Protein AF-A0A3B1JES5-F1 (afdb_monomer)

Secondary structure (DSSP, 8-state):
--HHHHHHHHHHHHHHHH-BSS--HHHHHHHHHHHHHHHHHHHHHHHTT--TT-HHHHHHHTT-----HHHHHHHHHHHHHHHHHTTHHHHTHHHHHHHH-TTTS-TTTS-HHHHHHHHHHHH-HHHHHHHHHS-HHHHHHTS-TTT-TGGGSHHHHHHH---B------HHHHHHHTS-----

Organism: Astyanax mexicanus (NCBI:txid7994)

Mean predicted aligned error: 9.03 Å

Solvent-accessible surface area (backbone atoms only — not comparable to full-atom values): 10733 Å² total; per-residue (Å²): 138,60,70,67,59,59,52,48,52,56,52,48,52,51,51,56,65,57,33,42,78,89,41,41,46,43,62,43,49,51,51,49,53,56,46,41,52,47,31,53,50,50,23,56,30,30,68,71,70,49,39,88,94,36,60,74,55,32,72,77,40,75,90,52,99,69,84,33,59,69,60,20,49,53,30,49,52,50,33,51,52,49,49,64,75,53,43,71,56,64,79,42,43,68,61,35,44,40,69,72,40,53,69,76,57,62,59,88,78,44,61,77,82,42,28,66,48,43,50,54,51,53,69,31,64,69,55,53,51,44,51,74,77,39,58,70,69,58,36,66,71,68,52,57,60,87,76,36,48,62,70,59,33,73,71,49,46,52,52,51,58,47,76,36,72,83,72,84,77,60,61,68,58,58,56,56,75,66,63,77,89,75,76,132

Foldseek 3Di:
DDVVVVVVVLVLVLVVQCADFQDFLLSNVVSLVVSLVVLLVVLVCLCVVHCVVPVVVCVVDVPPPDRCNVVSVVSVVVSVVSCVVCVVVVVVVLVSCCLLCLLPHDLVPDPPLCSVLSVVCNPDPPLVVLCVPDDSSVSLVPDDCVSRVVCVPPVNVVSSGDNDDPDDDPPVVVVVVPPDPPDD

pLDDT: mean 81.83, std 16.27, range [33.78, 97.19]

Radius of gyration: 21.48 Å; Cα contacts (8 Å, |Δi|>4): 135; chains: 1; bounding box: 51×27×67 Å

Sequence (184 aa):
MNLGIVILEYVRGINLKLQGKDRLICHLFEAVCAFEMKLNLFATQLKKGNLTHFPTCQEAFAHKNYNWSRHSCVLEDLKLAFSARFGQFRNEQATLQLLADPFSVDTETVPGELQLEIIELKCSTAMKTKHREMPLLEFYQSLDREQFPNLFANNLQAVLRLATTSLEPDINQLVSERRCNISH

Structure (mmCIF, N/CA/C/O backbone):
data_AF-A0A3B1JES5-F1
#
_entry.id   AF-A0A3B1JES5-F1
#
loop_
_atom_site.group_PDB
_atom_site.id
_atom_site.type_symbol
_atom_site.label_atom_id
_atom_site.label_alt_id
_atom_site.label_comp_id
_atom_site.label_asym_id
_atom_site.label_entity_id
_atom_site.label_seq_id
_atom_site.pdbx_PDB_ins_code
_atom_site.Cartn_x
_atom_site.Cartn_y
_atom_site.Cartn_z
_atom_site.occupancy
_atom_site.B_iso_or_equiv
_atom_site.auth_seq_id
_atom_site.auth_comp_id
_atom_site.auth_asym_id
_atom_site.auth_atom_id
_atom_site.pdbx_PDB_model_num
ATOM 1 N N . MET A 1 1 ? 16.698 -8.172 -26.727 1.00 52.16 1 MET A N 1
ATOM 2 C CA . MET A 1 1 ? 16.002 -8.330 -25.432 1.00 52.16 1 MET A CA 1
ATOM 3 C C . MET A 1 1 ? 15.593 -6.953 -24.946 1.00 52.16 1 MET A C 1
ATOM 5 O O . MET A 1 1 ? 16.437 -6.066 -24.951 1.00 52.16 1 MET A O 1
ATOM 9 N N . ASN A 1 2 ? 14.307 -6.734 -24.672 1.00 67.38 2 ASN A N 1
ATOM 10 C CA . ASN A 1 2 ? 13.741 -5.396 -24.498 1.00 67.38 2 ASN A CA 1
ATOM 11 C C . ASN A 1 2 ? 13.389 -5.182 -23.021 1.00 67.38 2 ASN A C 1
ATOM 13 O O . ASN A 1 2 ? 12.622 -5.970 -22.474 1.00 67.38 2 ASN A O 1
ATOM 17 N N . LEU A 1 3 ? 13.917 -4.125 -22.398 1.00 72.25 3 LEU A N 1
ATOM 18 C CA . LEU A 1 3 ? 13.577 -3.727 -21.026 1.00 72.25 3 LEU A CA 1
ATOM 19 C C . LEU A 1 3 ? 12.055 -3.618 -20.820 1.00 72.25 3 LEU A C 1
ATOM 21 O O . LEU A 1 3 ? 11.560 -3.887 -19.731 1.00 72.25 3 LEU A O 1
ATOM 25 N N . GLY A 1 4 ? 11.302 -3.308 -21.881 1.00 76.31 4 GLY A N 1
ATOM 26 C CA . GLY A 1 4 ? 9.841 -3.325 -21.861 1.00 76.31 4 GLY A CA 1
ATOM 27 C C . GLY A 1 4 ? 9.234 -4.654 -21.393 1.00 76.31 4 GLY A C 1
ATOM 28 O O . GLY A 1 4 ? 8.236 -4.626 -20.686 1.00 76.31 4 GLY A O 1
ATOM 29 N N . ILE A 1 5 ? 9.844 -5.805 -21.703 1.00 78.94 5 ILE A N 1
ATOM 30 C CA . ILE A 1 5 ? 9.361 -7.117 -21.230 1.00 78.94 5 ILE A CA 1
AT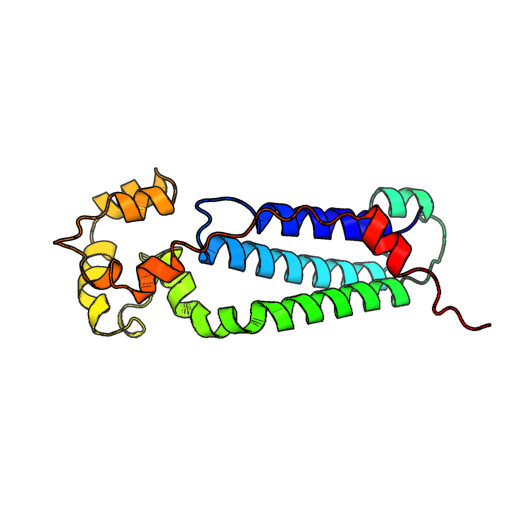OM 31 C C . ILE A 1 5 ? 9.521 -7.226 -19.711 1.00 78.94 5 ILE A C 1
ATOM 33 O O . ILE A 1 5 ? 8.578 -7.597 -19.021 1.00 78.94 5 ILE A O 1
ATOM 37 N N . VAL A 1 6 ? 10.677 -6.821 -19.179 1.00 80.31 6 VAL A N 1
ATOM 38 C CA . VAL A 1 6 ? 10.945 -6.880 -17.734 1.00 80.31 6 VAL A CA 1
ATOM 39 C C . VAL A 1 6 ? 10.022 -5.926 -16.967 1.00 80.31 6 VAL A C 1
ATOM 41 O O . VAL A 1 6 ? 9.474 -6.274 -15.925 1.00 80.31 6 VAL A O 1
ATOM 44 N N . ILE A 1 7 ? 9.771 -4.729 -17.507 1.00 80.81 7 ILE A N 1
ATOM 45 C CA . ILE A 1 7 ? 8.813 -3.779 -16.920 1.00 80.81 7 ILE A CA 1
ATOM 46 C C . ILE A 1 7 ? 7.395 -4.372 -16.896 1.00 80.81 7 ILE A C 1
ATOM 48 O O . ILE A 1 7 ? 6.687 -4.213 -15.902 1.00 80.81 7 ILE A O 1
ATOM 52 N N . LEU A 1 8 ? 6.983 -5.092 -17.945 1.00 84.81 8 LEU A N 1
ATOM 53 C CA . LEU A 1 8 ? 5.679 -5.763 -17.982 1.00 84.81 8 LEU A CA 1
ATOM 54 C C . LEU A 1 8 ? 5.547 -6.851 -16.911 1.00 84.81 8 LEU A C 1
ATOM 56 O O . LEU A 1 8 ? 4.466 -7.001 -16.347 1.00 84.81 8 LEU A O 1
ATOM 60 N N . GLU A 1 9 ? 6.618 -7.571 -16.578 1.00 87.19 9 GLU A N 1
ATOM 61 C CA . GLU A 1 9 ? 6.607 -8.549 -15.481 1.00 87.19 9 GLU A CA 1
ATOM 62 C C . GLU A 1 9 ? 6.372 -7.876 -14.126 1.00 87.19 9 GLU A C 1
ATOM 64 O O . GLU A 1 9 ? 5.542 -8.333 -13.336 1.00 87.19 9 GLU A O 1
ATOM 69 N N . TYR A 1 10 ? 7.024 -6.737 -13.881 1.00 88.25 10 TYR A N 1
ATOM 70 C CA . TYR A 1 10 ? 6.782 -5.921 -12.691 1.00 88.25 10 TYR A CA 1
ATOM 71 C C . TYR A 1 10 ? 5.333 -5.409 -12.627 1.00 88.25 10 TYR A C 1
ATOM 73 O O . TYR A 1 10 ? 4.702 -5.493 -11.570 1.00 88.25 10 TYR A O 1
ATOM 81 N N . VAL A 1 11 ? 4.785 -4.937 -13.754 1.00 87.94 11 VAL A N 1
ATOM 82 C CA . VAL A 1 11 ? 3.383 -4.492 -13.864 1.00 87.94 11 VAL A CA 1
ATOM 83 C C . VAL A 1 11 ? 2.406 -5.652 -13.635 1.00 87.94 11 VAL A C 1
ATOM 85 O O . VAL A 1 11 ? 1.429 -5.502 -12.901 1.00 87.94 11 VAL A O 1
ATOM 88 N N . ARG A 1 12 ? 2.678 -6.835 -14.194 1.00 88.25 12 ARG A N 1
ATOM 89 C CA . ARG A 1 12 ? 1.887 -8.047 -13.940 1.00 88.25 12 ARG A CA 1
ATOM 90 C C . ARG A 1 12 ? 1.914 -8.405 -12.455 1.00 88.25 12 ARG A C 1
ATOM 92 O O . ARG A 1 12 ? 0.869 -8.699 -11.884 1.00 88.25 12 ARG A O 1
ATOM 99 N N . GLY A 1 13 ? 3.084 -8.334 -11.823 1.00 89.44 13 GLY A N 1
ATOM 100 C CA . GLY A 1 13 ? 3.250 -8.625 -10.402 1.00 89.44 13 GLY A CA 1
ATOM 101 C C . GLY A 1 13 ? 2.395 -7.731 -9.502 1.00 89.44 13 GLY A C 1
ATOM 102 O O . GLY A 1 13 ? 1.731 -8.239 -8.599 1.00 89.44 13 GLY A O 1
ATOM 103 N N . ILE A 1 14 ? 2.363 -6.415 -9.749 1.00 89.88 14 ILE A N 1
ATOM 104 C CA . ILE A 1 14 ? 1.469 -5.526 -8.992 1.00 89.88 14 ILE A CA 1
ATOM 105 C C . ILE A 1 14 ? 0.002 -5.798 -9.328 1.00 89.88 14 ILE A C 1
ATOM 107 O O . ILE A 1 14 ? -0.806 -5.885 -8.414 1.00 89.88 14 ILE A O 1
ATOM 111 N N . ASN A 1 15 ? -0.350 -6.030 -10.593 1.00 87.38 15 ASN A N 1
ATOM 112 C CA . ASN A 1 15 ? -1.731 -6.314 -10.978 1.00 87.38 15 ASN A CA 1
ATOM 113 C C . ASN A 1 15 ? -2.285 -7.571 -10.283 1.00 87.38 15 ASN A C 1
ATOM 115 O O . ASN A 1 15 ? -3.387 -7.534 -9.748 1.00 87.38 15 ASN A O 1
ATOM 119 N N . LEU A 1 16 ? -1.492 -8.643 -10.193 1.00 86.88 16 LEU A N 1
ATOM 120 C CA . LEU A 1 16 ? -1.857 -9.854 -9.449 1.00 86.88 16 LEU A CA 1
ATOM 121 C C . LEU A 1 16 ? -2.011 -9.597 -7.944 1.00 86.88 16 LEU A C 1
ATOM 123 O O . LEU A 1 16 ? -2.912 -10.146 -7.315 1.00 86.88 16 LEU A O 1
ATOM 127 N N . LYS A 1 17 ? -1.159 -8.750 -7.349 1.00 86.44 17 LYS A N 1
ATOM 128 C CA . LYS A 1 17 ? -1.298 -8.351 -5.936 1.00 86.44 17 LYS A CA 1
ATOM 129 C C . LYS A 1 17 ? -2.552 -7.527 -5.685 1.00 86.44 17 LYS A C 1
ATOM 131 O O . LYS A 1 17 ? -3.162 -7.669 -4.630 1.00 86.44 17 LYS A O 1
ATOM 136 N N . LEU A 1 18 ? -2.910 -6.677 -6.645 1.00 85.25 18 LEU A N 1
ATOM 137 C CA . LEU A 1 18 ? -4.113 -5.862 -6.579 1.00 85.25 18 LEU A CA 1
ATOM 138 C C . LEU A 1 18 ? -5.385 -6.676 -6.800 1.00 85.25 18 LEU A C 1
ATOM 140 O O . LEU A 1 18 ? -6.466 -6.190 -6.499 1.00 85.25 18 LEU A O 1
ATOM 144 N N . GLN A 1 19 ? -5.268 -7.907 -7.287 1.00 79.62 19 GLN A N 1
ATOM 145 C CA . GLN A 1 19 ? -6.383 -8.806 -7.530 1.00 79.62 19 GLN A CA 1
ATOM 146 C C . GLN A 1 19 ? -6.564 -9.824 -6.405 1.00 79.62 19 GLN A C 1
ATOM 148 O O . GLN A 1 19 ? -5.636 -10.169 -5.660 1.00 79.62 19 GLN A O 1
ATOM 153 N N . GLY A 1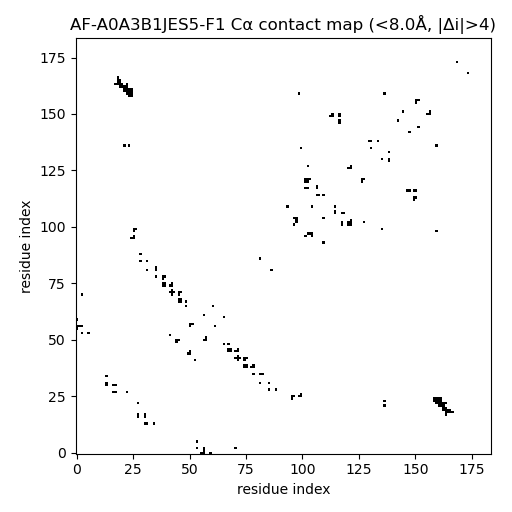 20 ? -7.792 -10.320 -6.302 1.00 69.50 20 GLY A N 1
ATOM 154 C CA . GLY A 1 20 ? -8.176 -11.367 -5.368 1.00 69.50 20 GLY A CA 1
ATOM 155 C C . GLY A 1 20 ? -9.374 -10.965 -4.521 1.00 69.50 20 GLY A C 1
ATOM 156 O O . GLY A 1 20 ? -9.699 -9.791 -4.368 1.00 69.50 20 GLY A O 1
ATOM 157 N N . LYS A 1 21 ? -10.040 -11.973 -3.965 1.00 66.94 21 LYS A N 1
ATOM 158 C CA . LYS A 1 21 ? -11.093 -11.763 -2.974 1.00 66.94 21 LYS A CA 1
ATOM 159 C C . LYS A 1 21 ? -10.458 -11.487 -1.612 1.00 66.94 21 LYS A C 1
ATOM 161 O O . LYS A 1 21 ? -9.315 -11.876 -1.377 1.00 66.94 21 LYS A O 1
ATOM 166 N N . ASP A 1 22 ? -11.200 -10.798 -0.750 1.00 69.81 22 ASP A N 1
ATOM 167 C CA . ASP A 1 22 ? -10.857 -10.634 0.668 1.00 69.81 22 ASP A CA 1
ATOM 168 C C . ASP A 1 22 ? -9.522 -9.898 0.925 1.00 69.81 22 ASP A C 1
ATOM 170 O O . ASP A 1 22 ? -8.857 -10.081 1.945 1.00 69.81 22 ASP A O 1
ATOM 174 N N . ARG A 1 23 ? -9.123 -9.025 -0.010 1.00 76.31 23 ARG A N 1
ATOM 175 C CA . ARG A 1 23 ? -7.962 -8.138 0.130 1.00 76.31 23 ARG A CA 1
ATOM 176 C C . ARG A 1 23 ? -8.366 -6.858 0.860 1.00 76.31 23 ARG A C 1
ATOM 178 O O . ARG A 1 23 ? -9.218 -6.113 0.385 1.00 76.31 23 ARG A O 1
ATOM 185 N N . LEU A 1 24 ? -7.688 -6.563 1.966 1.00 81.38 24 LEU A N 1
ATOM 186 C CA . LEU A 1 24 ? -7.852 -5.292 2.670 1.00 81.38 24 LEU A CA 1
ATOM 187 C C . LEU A 1 24 ? -7.217 -4.145 1.883 1.00 81.38 24 LEU A C 1
ATOM 189 O O . LEU A 1 24 ? -6.097 -4.266 1.381 1.00 81.38 24 LEU A O 1
ATOM 193 N N . ILE A 1 25 ? -7.910 -3.012 1.820 1.00 84.88 25 ILE A N 1
ATOM 194 C CA . ILE A 1 25 ? -7.467 -1.845 1.055 1.00 84.88 25 ILE A CA 1
ATOM 195 C C . ILE A 1 25 ? -6.138 -1.259 1.540 1.00 84.88 25 ILE A C 1
ATOM 197 O O . ILE A 1 25 ? -5.354 -0.799 0.714 1.00 84.88 25 ILE A O 1
ATOM 201 N N . CYS A 1 26 ? -5.839 -1.337 2.842 1.00 86.06 26 CYS A N 1
ATOM 202 C CA . CYS A 1 26 ? -4.546 -0.929 3.389 1.00 86.06 26 CYS A CA 1
AT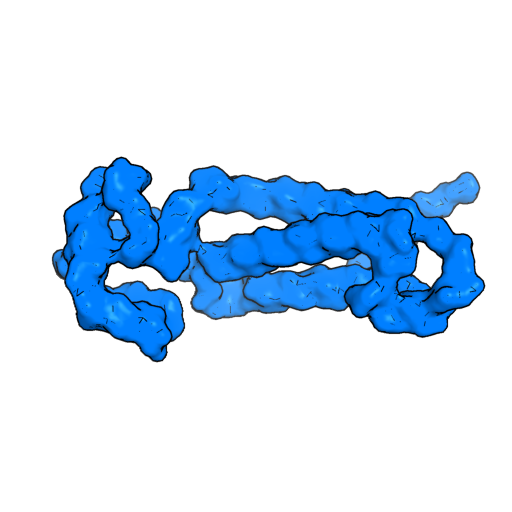OM 203 C C . CYS A 1 26 ? -3.407 -1.735 2.747 1.00 86.06 26 CYS A C 1
ATOM 205 O O . CYS A 1 26 ? -2.497 -1.143 2.173 1.00 86.06 26 CYS A O 1
ATOM 207 N N . HIS A 1 27 ? -3.523 -3.065 2.689 1.00 87.62 27 HIS A N 1
ATOM 208 C CA . HIS A 1 27 ? -2.542 -3.926 2.019 1.00 87.62 27 HIS A CA 1
ATOM 209 C C . HIS A 1 27 ? -2.447 -3.660 0.509 1.00 87.62 27 HIS A C 1
ATOM 211 O O . HIS A 1 27 ? -1.361 -3.718 -0.077 1.00 87.62 27 HIS A O 1
ATOM 217 N N . LEU A 1 28 ? -3.579 -3.384 -0.151 1.00 89.50 28 LEU A N 1
ATOM 218 C CA . LEU A 1 28 ? -3.591 -3.033 -1.574 1.00 89.50 28 LEU A CA 1
ATOM 219 C C . LEU A 1 28 ? -2.825 -1.731 -1.821 1.00 89.50 28 LEU A C 1
ATOM 221 O O . LEU A 1 28 ? -1.990 -1.662 -2.725 1.00 89.50 28 LEU A O 1
ATOM 225 N N . PHE A 1 29 ? -3.076 -0.716 -1.000 1.00 89.69 29 PHE A N 1
ATOM 226 C CA . PHE A 1 29 ? -2.425 0.577 -1.122 1.00 89.69 29 PHE A CA 1
ATOM 227 C C . PHE A 1 29 ? -0.937 0.521 -0.749 1.00 89.69 29 PHE A C 1
ATOM 229 O O . PHE A 1 29 ? -0.111 1.096 -1.455 1.00 89.69 29 PHE A O 1
ATOM 236 N N . GLU A 1 30 ? -0.554 -0.253 0.267 1.00 91.75 30 GLU A N 1
ATOM 237 C CA . GLU A 1 30 ? 0.850 -0.552 0.576 1.00 91.75 30 GLU A CA 1
ATOM 238 C C . GLU A 1 30 ? 1.574 -1.187 -0.618 1.00 91.75 30 GLU A C 1
ATOM 240 O O . GLU A 1 30 ? 2.704 -0.808 -0.944 1.00 91.75 30 GLU A O 1
ATOM 245 N N . ALA A 1 31 ? 0.922 -2.121 -1.322 1.00 92.81 31 ALA A N 1
ATOM 246 C CA . ALA A 1 31 ? 1.482 -2.725 -2.525 1.00 92.81 31 ALA A CA 1
ATOM 247 C C . ALA A 1 31 ? 1.696 -1.691 -3.645 1.00 92.81 31 ALA A C 1
ATOM 249 O O . ALA A 1 31 ? 2.726 -1.751 -4.325 1.00 92.81 31 ALA A O 1
ATOM 250 N N . VAL A 1 32 ? 0.771 -0.736 -3.812 1.00 92.81 32 VAL A N 1
ATOM 251 C CA . VAL A 1 32 ? 0.921 0.396 -4.744 1.00 92.81 32 VAL A CA 1
ATOM 252 C C . VAL A 1 32 ? 2.100 1.280 -4.343 1.00 92.81 32 VAL A C 1
ATOM 254 O O . VAL A 1 32 ? 2.985 1.506 -5.168 1.00 92.81 32 VAL A O 1
ATOM 257 N N . CYS A 1 33 ? 2.169 1.717 -3.084 1.00 94.12 33 CYS A N 1
ATOM 258 C CA . CYS A 1 33 ? 3.259 2.550 -2.572 1.00 94.12 33 CYS A CA 1
ATOM 259 C C . CYS A 1 33 ? 4.625 1.879 -2.782 1.00 94.12 33 CYS A C 1
ATOM 261 O O . CYS A 1 33 ? 5.557 2.484 -3.317 1.00 94.12 33 CYS A O 1
ATOM 263 N N . ALA A 1 34 ? 4.739 0.591 -2.447 1.00 95.88 34 ALA A N 1
ATOM 264 C CA . ALA A 1 34 ? 5.958 -0.179 -2.671 1.00 95.88 34 ALA A CA 1
ATOM 265 C C . ALA A 1 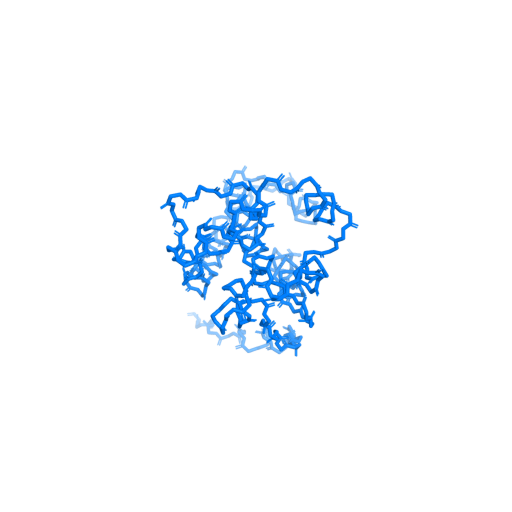34 ? 6.318 -0.284 -4.163 1.00 95.88 34 ALA A C 1
ATOM 267 O O . ALA A 1 34 ? 7.499 -0.297 -4.520 1.00 95.88 34 ALA A O 1
ATOM 268 N N . PHE A 1 35 ? 5.324 -0.377 -5.048 1.00 95.75 35 PHE A N 1
ATOM 269 C CA . PHE A 1 35 ? 5.544 -0.409 -6.491 1.00 95.75 35 PHE A CA 1
ATOM 270 C C . PHE A 1 35 ? 6.062 0.932 -7.023 1.00 95.75 35 PHE A C 1
ATOM 272 O O . PHE A 1 35 ? 7.060 0.956 -7.739 1.00 95.75 35 PHE A O 1
ATOM 279 N N . GLU A 1 36 ? 5.466 2.051 -6.618 1.00 96.31 36 GLU A N 1
ATOM 280 C CA . GLU A 1 36 ? 5.932 3.391 -6.992 1.00 96.31 36 GLU A CA 1
ATOM 281 C C . GLU A 1 36 ? 7.367 3.664 -6.519 1.00 96.31 36 GLU A C 1
ATOM 283 O O . GLU A 1 36 ? 8.172 4.222 -7.270 1.00 96.31 36 GLU A O 1
ATOM 288 N N . MET A 1 37 ? 7.718 3.228 -5.303 1.00 97.19 37 MET A N 1
ATOM 289 C CA . MET A 1 37 ? 9.089 3.321 -4.785 1.00 97.19 37 MET A CA 1
ATOM 290 C C . MET A 1 37 ? 10.074 2.519 -5.642 1.00 97.19 37 MET A C 1
ATOM 292 O O . MET A 1 37 ? 11.163 3.010 -5.947 1.00 97.19 37 MET A O 1
ATOM 296 N N . LYS A 1 38 ? 9.688 1.313 -6.081 1.00 96.12 38 LYS A N 1
ATOM 297 C CA . LYS A 1 38 ? 10.494 0.500 -7.004 1.00 96.12 38 LYS A CA 1
ATOM 298 C C . LYS A 1 38 ? 10.675 1.193 -8.350 1.00 96.12 38 LYS A C 1
ATOM 300 O O . LYS A 1 38 ? 11.807 1.293 -8.806 1.00 96.12 38 LYS A O 1
ATOM 305 N N . LEU A 1 39 ? 9.610 1.729 -8.952 1.00 96.25 39 LEU A N 1
ATOM 306 C CA . LEU A 1 39 ? 9.704 2.475 -10.216 1.00 96.25 39 LEU A CA 1
ATOM 307 C C . LEU A 1 39 ? 10.668 3.662 -10.102 1.00 96.25 39 LEU A C 1
ATOM 309 O O . LEU A 1 39 ? 11.510 3.863 -10.975 1.00 96.25 39 LEU A O 1
ATOM 313 N N . ASN A 1 40 ? 10.598 4.400 -8.992 1.00 97.00 40 ASN A N 1
ATOM 314 C CA . ASN A 1 40 ? 11.497 5.517 -8.713 1.00 97.00 40 ASN A CA 1
ATOM 315 C C . ASN A 1 40 ? 12.966 5.076 -8.578 1.00 97.00 40 ASN A C 1
ATOM 317 O O . ASN A 1 40 ? 13.871 5.707 -9.135 1.00 97.00 40 ASN A O 1
ATOM 321 N N . LEU A 1 41 ? 13.207 3.981 -7.849 1.00 96.94 41 LEU A N 1
ATOM 322 C CA . LEU A 1 41 ? 14.535 3.387 -7.704 1.00 96.94 41 LEU A CA 1
ATOM 323 C C . LEU A 1 41 ? 15.088 2.947 -9.064 1.00 96.94 41 LEU A C 1
ATOM 325 O O . LEU A 1 41 ? 16.209 3.311 -9.417 1.00 96.94 41 LEU A O 1
ATOM 329 N N . PHE A 1 42 ? 14.288 2.221 -9.843 1.00 95.25 42 PHE A N 1
ATOM 330 C CA . PHE A 1 42 ? 14.661 1.720 -11.160 1.00 95.25 42 PHE A CA 1
ATOM 331 C C . PHE A 1 42 ? 14.990 2.861 -12.125 1.00 95.25 42 PHE A C 1
ATOM 333 O O . PHE A 1 42 ? 16.043 2.835 -12.759 1.00 95.25 42 PHE A O 1
ATOM 340 N N . ALA A 1 43 ? 14.157 3.904 -12.186 1.00 94.25 43 ALA A N 1
ATOM 341 C CA . ALA A 1 43 ? 14.414 5.075 -13.021 1.00 94.25 43 ALA A CA 1
ATOM 342 C C . ALA A 1 43 ? 15.759 5.738 -12.677 1.00 94.25 43 ALA A C 1
ATOM 344 O O . ALA A 1 43 ? 16.547 6.060 -13.574 1.00 94.25 43 ALA A O 1
ATOM 345 N N . THR A 1 44 ? 16.051 5.881 -11.380 1.00 95.44 44 THR A N 1
ATOM 346 C CA . THR A 1 44 ? 17.302 6.466 -10.875 1.00 95.44 44 THR A CA 1
ATOM 347 C C . THR A 1 44 ? 18.516 5.589 -11.191 1.00 95.44 44 THR A C 1
ATOM 349 O O . THR A 1 44 ? 19.567 6.098 -11.578 1.00 95.44 44 THR A O 1
ATOM 352 N N . GLN A 1 45 ? 18.392 4.272 -11.030 1.00 93.81 45 GLN A N 1
ATOM 353 C CA . GLN A 1 45 ? 19.466 3.317 -11.305 1.00 93.81 45 GLN A CA 1
ATOM 354 C C . GLN A 1 45 ? 19.791 3.234 -12.797 1.00 93.81 45 GLN A C 1
ATOM 356 O O . GLN A 1 45 ? 20.967 3.277 -13.156 1.00 93.81 45 GLN A O 1
ATOM 361 N N . LEU A 1 46 ? 18.777 3.230 -13.666 1.00 91.56 46 LEU A N 1
ATOM 362 C CA . LEU A 1 46 ? 18.966 3.239 -15.117 1.00 91.56 46 LEU A CA 1
ATOM 363 C C . LEU A 1 46 ? 19.770 4.458 -15.586 1.00 91.56 46 LEU A C 1
ATOM 365 O O . LEU A 1 46 ? 20.706 4.304 -16.366 1.00 91.56 46 LEU A O 1
ATOM 369 N N . LYS A 1 47 ? 19.481 5.656 -15.057 1.00 90.56 47 LYS A N 1
ATOM 370 C CA . LYS A 1 47 ? 20.260 6.881 -15.344 1.00 90.56 47 LYS A CA 1
ATOM 371 C C . LYS A 1 47 ? 21.743 6.748 -14.977 1.00 90.56 47 LYS A C 1
ATOM 373 O O . LYS A 1 47 ? 22.584 7.386 -15.598 1.00 90.56 47 LYS A O 1
ATOM 378 N N . LYS A 1 48 ? 22.063 5.905 -13.992 1.00 90.75 48 LYS A N 1
ATOM 379 C CA . LYS A 1 48 ? 23.432 5.603 -13.543 1.00 90.75 48 LYS A CA 1
ATOM 380 C C . LYS A 1 48 ? 24.038 4.374 -14.235 1.00 90.75 48 LYS A C 1
ATOM 382 O O . LYS A 1 48 ? 25.120 3.948 -13.851 1.00 90.75 48 LYS A O 1
ATOM 387 N N . GLY A 1 49 ? 23.336 3.766 -15.197 1.00 88.69 49 GLY A N 1
ATOM 388 C CA . GLY A 1 49 ? 23.749 2.512 -15.833 1.00 88.69 49 GLY A CA 1
ATOM 389 C C . GLY A 1 49 ? 23.723 1.296 -14.897 1.00 88.69 49 GLY A C 1
ATOM 390 O O . GLY A 1 49 ? 24.302 0.265 -15.224 1.00 88.69 49 GLY A O 1
ATOM 391 N N . ASN A 1 50 ? 23.072 1.395 -13.735 1.00 90.94 50 ASN A N 1
ATOM 392 C CA . ASN A 1 50 ? 22.948 0.290 -12.793 1.00 90.94 50 ASN A CA 1
ATOM 393 C C . ASN A 1 50 ? 21.781 -0.621 -13.214 1.00 90.94 50 ASN A C 1
ATOM 395 O O . ASN A 1 50 ? 20.626 -0.198 -13.239 1.00 90.94 50 ASN A O 1
ATOM 399 N N . LEU A 1 51 ? 22.108 -1.880 -13.521 1.00 90.62 51 LEU A N 1
ATOM 400 C CA . LEU A 1 51 ? 21.175 -2.903 -14.000 1.00 90.62 51 LEU A CA 1
ATOM 401 C C . LEU A 1 51 ? 20.951 -4.046 -12.994 1.00 90.62 51 LEU A C 1
ATOM 403 O O . LEU A 1 51 ? 20.456 -5.096 -13.386 1.00 90.62 51 LEU A O 1
ATOM 407 N N . THR A 1 52 ? 21.261 -3.857 -11.704 1.00 91.69 52 THR A N 1
ATOM 408 C CA . THR A 1 52 ? 21.160 -4.902 -10.661 1.00 91.69 52 THR A CA 1
ATOM 409 C C . THR A 1 52 ? 19.783 -5.575 -10.590 1.00 91.69 52 THR A C 1
ATOM 411 O O . THR A 1 52 ? 19.695 -6.764 -10.302 1.00 91.69 52 THR A O 1
ATOM 414 N N . HIS A 1 53 ? 18.700 -4.842 -10.865 1.00 90.50 53 HIS A N 1
ATOM 415 C CA . HIS A 1 53 ? 17.332 -5.385 -10.870 1.00 90.50 53 HIS A CA 1
ATOM 416 C C . HIS A 1 53 ? 16.834 -5.788 -12.264 1.00 90.50 53 HIS A C 1
ATOM 418 O O . HIS A 1 53 ? 15.670 -6.135 -12.434 1.00 90.50 53 HIS A O 1
ATOM 424 N N . PHE A 1 54 ? 17.720 -5.781 -13.257 1.00 89.12 54 PHE A N 1
ATOM 425 C CA . PHE A 1 54 ? 17.441 -6.190 -14.627 1.00 89.12 54 PHE A CA 1
ATOM 426 C C . PHE A 1 54 ? 18.515 -7.183 -15.107 1.00 89.12 54 PHE A C 1
ATOM 428 O O . PHE A 1 54 ? 19.236 -6.855 -16.050 1.00 89.12 54 PHE A O 1
ATOM 435 N N . PRO A 1 55 ? 18.645 -8.389 -14.506 1.00 88.06 55 PRO A N 1
ATOM 436 C CA . PRO A 1 55 ? 19.753 -9.316 -14.787 1.00 88.06 55 PRO A CA 1
ATOM 437 C C . PRO A 1 55 ? 19.894 -9.641 -16.277 1.00 88.06 55 PRO A C 1
ATOM 439 O O . PRO A 1 55 ? 20.973 -9.563 -16.853 1.00 88.06 55 PRO A O 1
ATOM 442 N N . THR A 1 56 ? 18.766 -9.864 -16.944 1.00 85.62 56 THR A N 1
ATOM 443 C CA . THR A 1 56 ? 18.700 -10.113 -18.384 1.00 85.62 56 THR A CA 1
ATOM 444 C C . THR A 1 56 ? 19.201 -8.931 -19.228 1.00 85.62 56 THR A C 1
ATOM 446 O O . THR A 1 56 ? 19.814 -9.112 -20.280 1.00 85.62 56 THR A O 1
ATOM 449 N N . CYS A 1 57 ? 18.961 -7.691 -18.788 1.00 85.81 57 CYS A N 1
ATOM 450 C CA . CYS A 1 57 ? 19.537 -6.507 -19.429 1.00 85.81 57 CYS A CA 1
ATOM 451 C C . CYS A 1 57 ? 21.015 -6.348 -19.072 1.00 85.81 57 CYS A C 1
ATOM 453 O O . CYS A 1 57 ? 21.800 -5.947 -19.926 1.00 85.81 57 CYS A O 1
ATOM 455 N N . GLN A 1 58 ? 21.402 -6.672 -17.839 1.00 88.19 58 GLN A N 1
ATOM 456 C CA . GLN A 1 58 ? 22.790 -6.646 -17.404 1.00 88.19 58 GLN A CA 1
ATOM 457 C C . GLN A 1 58 ? 23.643 -7.564 -18.281 1.00 88.19 58 GLN A C 1
ATOM 459 O O . GLN A 1 58 ? 24.625 -7.099 -18.846 1.00 88.19 58 GLN A O 1
ATOM 464 N N . GLU A 1 59 ? 23.220 -8.807 -18.505 1.00 87.25 59 GLU A N 1
ATOM 465 C CA . GLU A 1 59 ? 23.894 -9.752 -19.405 1.00 87.25 59 GLU A CA 1
ATOM 466 C C . GLU A 1 59 ? 23.995 -9.223 -20.846 1.00 87.25 59 GLU A C 1
ATOM 468 O O . GLU A 1 59 ? 25.055 -9.278 -21.467 1.00 87.25 59 GLU A O 1
ATOM 473 N N . ALA A 1 60 ? 22.914 -8.645 -21.380 1.00 85.56 60 ALA A N 1
ATOM 474 C CA . ALA A 1 60 ? 22.871 -8.178 -22.767 1.00 85.56 60 ALA A CA 1
ATOM 475 C C . ALA A 1 60 ? 23.660 -6.875 -23.032 1.00 85.56 60 ALA A C 1
ATOM 477 O O . ALA A 1 60 ? 24.025 -6.595 -24.183 1.00 85.56 60 ALA A O 1
ATOM 478 N N . PHE A 1 61 ? 23.894 -6.059 -21.998 1.00 83.94 61 PHE A N 1
ATOM 479 C CA . PHE A 1 61 ? 24.457 -4.708 -22.122 1.00 83.94 61 PHE A CA 1
ATOM 480 C C . PHE A 1 61 ? 25.692 -4.444 -21.239 1.00 83.94 61 PHE A C 1
ATOM 482 O O . PHE A 1 61 ? 26.195 -3.324 -21.274 1.00 83.94 61 PHE A O 1
ATOM 489 N N . ALA A 1 62 ? 26.235 -5.440 -20.523 1.00 75.00 62 ALA A N 1
ATOM 490 C CA . ALA A 1 62 ? 27.358 -5.301 -19.574 1.00 75.00 62 ALA A CA 1
ATOM 491 C C . ALA A 1 62 ? 28.589 -4.537 -20.103 1.00 75.00 62 ALA A C 1
ATOM 493 O O . ALA A 1 62 ? 29.305 -3.910 -19.328 1.00 75.00 62 ALA A O 1
ATOM 494 N N . HIS A 1 63 ? 28.833 -4.570 -21.416 1.00 70.81 63 HIS A N 1
ATOM 495 C CA . HIS A 1 63 ? 29.993 -3.939 -22.061 1.00 70.81 63 HIS A CA 1
ATOM 496 C C . HIS A 1 63 ? 29.615 -2.833 -23.056 1.00 70.81 63 HIS A C 1
ATOM 498 O O . HIS A 1 63 ? 30.428 -2.438 -23.890 1.00 70.81 63 HIS A O 1
ATOM 504 N N . LYS A 1 64 ? 28.370 -2.345 -23.015 1.00 75.38 64 LYS A N 1
ATOM 505 C CA . LYS A 1 64 ? 27.867 -1.324 -23.939 1.00 75.38 64 LYS A CA 1
ATOM 506 C C . LYS A 1 64 ? 27.551 -0.046 -23.181 1.00 75.38 64 LYS A C 1
ATOM 508 O O . LYS A 1 64 ? 26.793 -0.066 -22.215 1.00 75.38 64 LYS A O 1
ATOM 513 N N . ASN A 1 65 ? 28.055 1.082 -23.678 1.00 78.56 65 ASN A N 1
ATOM 514 C CA . ASN A 1 65 ? 27.627 2.395 -23.206 1.00 78.56 65 ASN A CA 1
ATOM 515 C C . ASN A 1 65 ? 26.245 2.721 -23.798 1.00 78.56 65 ASN A C 1
ATOM 517 O O . ASN A 1 65 ? 26.123 3.401 -24.817 1.00 78.56 65 ASN A O 1
ATOM 521 N N . TYR A 1 66 ? 25.206 2.118 -23.222 1.00 85.25 66 TYR A N 1
ATOM 522 C CA . TYR A 1 66 ? 23.829 2.291 -23.662 1.00 85.25 66 TYR A CA 1
ATOM 523 C C . TYR A 1 66 ? 23.167 3.457 -22.925 1.00 85.25 66 TYR A C 1
ATOM 525 O O . TYR A 1 66 ? 23.219 3.547 -21.700 1.00 85.25 66 TYR A O 1
ATOM 533 N N . ASN A 1 67 ? 22.494 4.337 -23.667 1.00 87.94 67 ASN A N 1
ATOM 534 C CA . ASN A 1 67 ? 21.753 5.446 -23.079 1.00 87.94 67 ASN A CA 1
ATOM 535 C C . ASN A 1 67 ? 20.375 4.981 -22.580 1.00 87.94 67 ASN A C 1
ATOM 537 O O . ASN A 1 67 ? 19.441 4.777 -23.359 1.00 87.94 67 ASN A O 1
ATOM 541 N N . TRP A 1 68 ? 20.227 4.870 -21.261 1.00 89.56 68 TRP A N 1
ATOM 542 C CA . TRP A 1 68 ? 18.984 4.443 -20.616 1.00 89.56 68 TRP A CA 1
ATOM 543 C C . TRP A 1 68 ? 17.971 5.571 -20.358 1.00 89.56 68 TRP A C 1
ATOM 545 O O . TRP A 1 68 ? 16.911 5.308 -19.792 1.00 89.56 68 TRP A O 1
ATOM 555 N N . SER A 1 69 ? 18.236 6.810 -20.789 1.00 88.94 69 SER A N 1
ATOM 556 C CA . SER A 1 69 ? 17.393 7.977 -20.466 1.00 88.94 69 SER A CA 1
ATOM 557 C C . SER A 1 69 ? 15.929 7.788 -20.865 1.00 88.94 69 SER A C 1
ATOM 559 O O . SER A 1 69 ? 15.040 8.000 -20.047 1.00 88.94 69 SER A O 1
ATOM 561 N N . ARG A 1 70 ? 15.663 7.285 -22.080 1.00 88.06 70 ARG A N 1
ATOM 562 C CA . ARG A 1 70 ? 14.287 7.036 -22.550 1.00 88.06 70 ARG A CA 1
ATOM 563 C C . ARG A 1 70 ? 13.545 6.019 -21.678 1.00 88.06 70 ARG A C 1
ATOM 565 O O . ARG A 1 70 ? 12.360 6.176 -21.419 1.00 88.06 70 ARG A O 1
ATOM 572 N N . HIS A 1 71 ? 14.241 4.981 -21.225 1.00 88.81 71 HIS A N 1
ATOM 573 C CA . HIS A 1 71 ? 13.663 3.948 -20.371 1.00 88.81 71 HIS A CA 1
ATOM 574 C C . HIS A 1 71 ? 13.380 4.465 -18.961 1.00 88.81 71 HIS A C 1
ATOM 576 O O . HIS A 1 71 ? 12.352 4.135 -18.379 1.00 88.81 71 HIS A O 1
ATOM 582 N N . SER A 1 72 ? 14.277 5.303 -18.439 1.00 91.44 72 SER A N 1
ATOM 583 C CA . SER A 1 72 ? 14.072 6.004 -17.176 1.00 91.44 72 SER A CA 1
ATOM 584 C C . SER A 1 72 ? 12.825 6.895 -17.233 1.00 91.44 72 SER A C 1
ATOM 586 O O . SER A 1 72 ? 11.980 6.780 -16.350 1.00 91.44 72 SER A O 1
ATOM 588 N N . CYS A 1 73 ? 12.632 7.666 -18.313 1.00 90.81 73 CYS A N 1
ATOM 589 C CA . CYS A 1 73 ? 11.415 8.467 -18.507 1.00 90.81 73 CYS A CA 1
ATOM 590 C C . CYS A 1 73 ? 10.141 7.610 -18.512 1.00 90.81 73 CYS A C 1
ATOM 592 O O . CYS A 1 73 ? 9.185 7.946 -17.829 1.00 90.81 73 CYS A O 1
ATOM 594 N N . VAL A 1 74 ? 10.137 6.456 -19.192 1.00 90.94 74 VAL A N 1
ATOM 595 C CA . VAL A 1 74 ? 8.969 5.551 -19.193 1.00 90.94 74 VAL A CA 1
ATOM 596 C C . VAL A 1 74 ? 8.612 5.064 -17.782 1.00 90.94 74 VAL A C 1
ATOM 598 O O . VAL A 1 74 ? 7.434 4.932 -17.455 1.00 90.94 74 VAL A O 1
ATOM 601 N N . LEU A 1 75 ? 9.606 4.790 -16.933 1.00 93.12 75 LEU A N 1
ATOM 602 C CA . LEU A 1 75 ? 9.368 4.395 -15.540 1.00 93.12 75 LEU A CA 1
ATOM 603 C C . LEU A 1 75 ? 8.835 5.555 -14.691 1.00 93.12 75 LEU A C 1
ATOM 605 O O . LEU A 1 75 ? 7.991 5.335 -13.821 1.00 93.12 75 LEU A O 1
ATOM 609 N N . GLU A 1 76 ? 9.309 6.774 -14.946 1.00 94.38 76 GLU A N 1
ATOM 610 C CA . GLU A 1 76 ? 8.810 7.995 -14.306 1.00 94.38 76 GLU A CA 1
ATOM 611 C C . GLU A 1 76 ? 7.352 8.267 -14.702 1.00 94.38 76 GLU A C 1
ATOM 613 O O . GLU A 1 76 ? 6.513 8.465 -13.823 1.00 94.38 76 GLU A O 1
ATOM 618 N N . ASP A 1 77 ? 7.021 8.154 -15.989 1.00 92.94 77 ASP A N 1
ATOM 619 C CA . ASP A 1 77 ? 5.652 8.285 -16.498 1.00 92.94 77 ASP A CA 1
ATOM 620 C C . ASP A 1 77 ? 4.727 7.212 -15.910 1.00 92.94 77 ASP A C 1
ATOM 622 O O . ASP A 1 77 ? 3.604 7.500 -15.491 1.00 92.94 77 ASP A O 1
ATOM 626 N N . LEU A 1 78 ? 5.204 5.965 -15.817 1.00 93.50 78 LEU A N 1
ATOM 627 C CA . LEU A 1 78 ? 4.445 4.874 -15.208 1.00 93.50 78 LEU A CA 1
ATOM 628 C C . LEU A 1 78 ? 4.180 5.136 -13.721 1.00 93.50 78 LEU A C 1
ATOM 630 O O . LEU A 1 78 ? 3.066 4.911 -13.247 1.00 93.50 78 LEU A O 1
ATOM 634 N N . LYS A 1 79 ? 5.176 5.644 -12.986 1.00 95.62 79 LYS A N 1
ATOM 635 C CA . LYS A 1 79 ? 5.007 6.047 -11.586 1.00 95.62 79 LYS A CA 1
ATOM 636 C C . LYS A 1 79 ? 3.945 7.139 -11.473 1.00 95.62 79 LYS A C 1
ATOM 638 O O . LYS A 1 79 ? 3.047 7.002 -10.650 1.00 95.62 79 LYS A O 1
ATOM 643 N N . LEU A 1 80 ? 4.010 8.178 -12.308 1.00 93.88 80 LEU A N 1
ATOM 644 C CA . LEU A 1 80 ? 3.022 9.261 -12.314 1.00 93.88 80 LEU A CA 1
ATOM 645 C C . LEU A 1 80 ? 1.609 8.743 -12.605 1.00 93.88 80 LEU A C 1
ATOM 647 O O . LEU A 1 80 ? 0.665 9.147 -11.929 1.00 93.88 80 LEU A O 1
ATOM 651 N N . ALA A 1 81 ? 1.461 7.805 -13.542 1.00 93.44 81 ALA A N 1
ATOM 652 C CA . ALA A 1 81 ? 0.175 7.182 -13.840 1.00 93.44 81 ALA A CA 1
ATOM 653 C C . ALA A 1 81 ? -0.398 6.414 -12.634 1.00 93.44 81 ALA A C 1
ATOM 655 O O . ALA A 1 81 ? -1.592 6.522 -12.350 1.00 93.44 81 ALA A O 1
ATOM 656 N N . PHE A 1 82 ? 0.436 5.676 -11.892 1.00 92.44 82 PHE A N 1
ATOM 657 C CA . PHE A 1 82 ? 0.017 5.022 -10.646 1.00 92.44 82 PHE A CA 1
ATOM 658 C C . PHE A 1 82 ? -0.331 6.048 -9.562 1.00 92.44 82 PHE A C 1
ATOM 660 O O . PHE A 1 82 ? -1.398 5.949 -8.956 1.00 92.44 82 PHE A O 1
ATOM 667 N N . SER A 1 83 ? 0.496 7.076 -9.377 1.00 92.75 83 SER A N 1
ATOM 668 C CA . SER A 1 83 ? 0.249 8.124 -8.384 1.00 92.75 83 SER A CA 1
ATOM 669 C C . SER A 1 83 ? -1.042 8.888 -8.651 1.00 92.75 83 SER A C 1
ATOM 671 O O . SER A 1 83 ? -1.771 9.179 -7.708 1.00 92.75 83 SER A O 1
ATOM 673 N N . ALA A 1 84 ? -1.361 9.166 -9.916 1.00 92.62 84 ALA A N 1
ATOM 674 C CA . ALA A 1 84 ? -2.628 9.777 -10.298 1.00 92.62 84 ALA A CA 1
ATOM 675 C C . ALA A 1 84 ? -3.809 8.826 -10.048 1.00 92.62 84 ALA A C 1
ATOM 677 O O . ALA A 1 84 ? -4.804 9.221 -9.446 1.00 92.62 84 ALA A O 1
ATOM 678 N N . ARG A 1 85 ? -3.690 7.554 -10.455 1.00 89.81 85 ARG A N 1
ATOM 679 C CA . ARG A 1 85 ? -4.763 6.555 -10.318 1.00 89.81 85 ARG A CA 1
ATOM 680 C C . ARG A 1 85 ? -5.112 6.233 -8.864 1.00 89.81 85 ARG A C 1
ATOM 682 O O . ARG A 1 85 ? -6.278 6.007 -8.561 1.00 89.81 85 ARG A O 1
ATOM 689 N N . PHE A 1 86 ? -4.115 6.179 -7.985 1.00 88.56 86 PHE A N 1
ATOM 690 C CA . PHE A 1 86 ? -4.277 5.800 -6.577 1.00 88.56 86 PHE A CA 1
ATOM 691 C C . PHE A 1 86 ? -4.139 6.992 -5.620 1.00 88.56 86 PHE A C 1
ATOM 693 O O . PHE A 1 86 ? -4.079 6.805 -4.407 1.00 88.56 86 PHE A O 1
ATOM 700 N N . GLY A 1 87 ? -4.102 8.221 -6.144 1.00 87.44 87 GLY A N 1
ATOM 701 C CA . GLY A 1 87 ? -3.835 9.428 -5.362 1.00 87.44 87 GLY A CA 1
ATOM 702 C C . GLY A 1 87 ? -4.847 9.676 -4.245 1.00 87.44 87 GLY A C 1
ATOM 703 O O . GLY A 1 87 ? -4.454 10.113 -3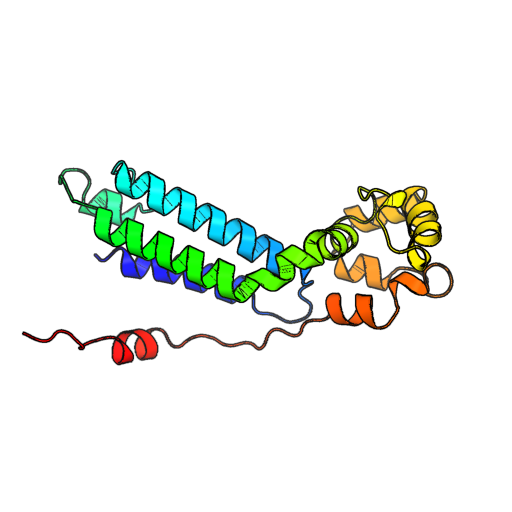.169 1.00 87.44 87 GLY A O 1
ATOM 704 N N . GLN A 1 88 ? -6.120 9.321 -4.453 1.00 84.75 88 GLN A N 1
ATOM 705 C CA . GLN A 1 88 ? -7.178 9.497 -3.449 1.00 84.75 88 GLN A CA 1
ATOM 706 C C . GLN A 1 88 ? -6.876 8.781 -2.123 1.00 84.75 88 GLN A C 1
ATOM 708 O O . GLN A 1 88 ? -7.147 9.324 -1.059 1.00 84.75 88 GLN A O 1
ATOM 713 N N . PHE A 1 89 ? -6.224 7.615 -2.169 1.00 85.62 89 PHE A N 1
ATOM 714 C CA . PHE A 1 89 ? -5.902 6.824 -0.978 1.00 85.62 89 PHE A CA 1
ATOM 715 C C . PHE A 1 89 ? -4.835 7.483 -0.099 1.00 85.62 89 PHE A C 1
ATOM 717 O O . PHE A 1 89 ? -4.725 7.168 1.082 1.00 85.62 89 PHE A O 1
ATOM 724 N N . ARG A 1 90 ? -4.079 8.450 -0.638 1.00 87.56 90 ARG A N 1
ATOM 725 C CA . ARG A 1 90 ? -3.178 9.285 0.170 1.00 87.56 90 ARG A CA 1
ATOM 726 C C . ARG A 1 90 ? -3.951 10.212 1.102 1.00 87.56 90 ARG A C 1
ATOM 728 O O . ARG A 1 90 ? -3.479 10.479 2.199 1.00 87.56 90 ARG A O 1
ATOM 735 N N . ASN A 1 91 ? -5.140 10.660 0.699 1.00 85.12 91 ASN A N 1
ATOM 736 C CA . ASN A 1 91 ? -6.000 11.481 1.555 1.00 85.12 91 ASN A CA 1
ATOM 737 C C . ASN A 1 91 ? -6.619 10.653 2.691 1.00 85.12 91 ASN A C 1
ATOM 739 O O . ASN A 1 91 ? -6.955 11.194 3.737 1.00 85.12 91 ASN A O 1
ATOM 743 N N . GLU A 1 92 ? -6.723 9.337 2.504 1.00 83.94 92 GLU A N 1
ATOM 744 C CA . GLU A 1 92 ? -7.258 8.384 3.483 1.00 83.94 92 GLU A CA 1
ATOM 745 C C . GLU A 1 92 ? -6.157 7.722 4.327 1.00 83.94 92 GLU A C 1
ATOM 747 O O . GLU A 1 92 ? -6.418 6.758 5.045 1.00 83.94 92 GLU A O 1
ATOM 752 N N . GLN A 1 93 ? -4.915 8.217 4.271 1.00 84.00 93 GLN A N 1
ATOM 753 C CA . GLN A 1 93 ? -3.765 7.553 4.890 1.00 84.00 93 GLN A CA 1
ATOM 754 C C . GLN A 1 93 ? -3.953 7.295 6.393 1.00 84.00 93 GLN A C 1
ATOM 756 O O . GLN A 1 93 ? -3.562 6.234 6.872 1.00 84.00 93 GLN A O 1
ATOM 761 N N . ALA A 1 94 ? -4.593 8.211 7.126 1.00 84.50 94 ALA A N 1
ATOM 762 C CA . ALA A 1 94 ? -4.902 8.018 8.544 1.00 84.50 94 ALA A CA 1
ATOM 763 C C . ALA A 1 94 ? -5.852 6.828 8.775 1.00 84.50 94 ALA A C 1
ATOM 765 O O . ALA A 1 94 ? -5.603 5.989 9.638 1.00 84.50 94 ALA A O 1
ATOM 766 N N . THR A 1 95 ? -6.902 6.703 7.959 1.00 84.31 95 THR A N 1
ATOM 767 C CA . THR A 1 95 ? -7.847 5.578 8.010 1.00 84.31 95 THR A CA 1
ATOM 768 C C . THR A 1 95 ? -7.176 4.265 7.613 1.00 84.31 95 THR A C 1
ATOM 770 O O . THR A 1 95 ? -7.385 3.242 8.259 1.00 84.31 95 THR A O 1
ATOM 773 N N . LEU A 1 96 ? -6.329 4.279 6.581 1.00 86.12 96 LEU A N 1
ATOM 774 C CA . LEU A 1 96 ? -5.579 3.094 6.159 1.00 86.12 96 LEU A CA 1
ATOM 775 C C . LEU A 1 96 ? -4.587 2.632 7.234 1.00 86.12 96 LEU A C 1
ATOM 777 O O . LEU A 1 96 ? -4.452 1.429 7.451 1.00 86.12 96 LEU A O 1
ATOM 781 N N . GLN A 1 97 ? -3.943 3.572 7.931 1.00 88.31 97 GLN A N 1
ATOM 782 C CA . GLN A 1 97 ? -3.041 3.282 9.044 1.00 88.31 97 GLN A CA 1
ATOM 783 C C . GLN A 1 97 ? -3.797 2.701 10.242 1.00 88.31 97 GLN A C 1
ATOM 785 O O . GLN A 1 97 ? -3.355 1.706 10.810 1.00 88.31 97 GLN A O 1
ATOM 790 N N . LEU A 1 98 ? -4.957 3.276 10.580 1.00 88.50 98 LEU A N 1
ATOM 791 C CA . LEU A 1 98 ? -5.856 2.741 11.603 1.00 88.50 98 LEU A CA 1
ATOM 792 C C . LEU A 1 98 ? -6.247 1.295 11.306 1.00 88.50 98 LEU A C 1
ATOM 794 O O . LEU A 1 98 ? -6.257 0.463 12.205 1.00 88.50 98 LEU A O 1
ATOM 798 N N . LEU A 1 99 ? -6.530 0.988 10.040 1.00 86.75 99 LEU A N 1
ATOM 799 C CA . LEU A 1 99 ? -6.873 -0.363 9.626 1.00 86.75 99 LEU A CA 1
ATOM 800 C C . LEU A 1 99 ? -5.696 -1.331 9.718 1.00 86.75 99 LEU A C 1
ATOM 802 O O . LEU A 1 99 ? -5.877 -2.448 10.198 1.00 86.75 99 LEU A O 1
ATOM 806 N N . ALA A 1 100 ? -4.518 -0.926 9.246 1.00 89.75 100 ALA A N 1
ATOM 807 C CA . ALA A 1 100 ? -3.327 -1.771 9.243 1.00 89.75 100 ALA A CA 1
ATOM 808 C C . ALA A 1 100 ? -2.840 -2.084 10.666 1.00 89.75 100 ALA A C 1
ATOM 810 O O . ALA A 1 100 ? -2.552 -3.238 10.996 1.00 89.75 100 ALA A O 1
ATOM 811 N N . ASP A 1 101 ? -2.779 -1.058 11.514 1.00 91.94 101 ASP A N 1
ATOM 812 C CA . ASP A 1 101 ? -2.258 -1.156 12.871 1.00 91.94 101 ASP A CA 1
ATOM 813 C C . ASP A 1 101 ? -2.990 -0.190 13.820 1.00 91.94 101 ASP A C 1
ATOM 815 O O . ASP A 1 101 ? -2.488 0.894 14.142 1.00 91.94 101 ASP A O 1
ATOM 819 N N . PRO A 1 102 ? -4.169 -0.587 14.333 1.00 91.25 102 PRO A N 1
ATOM 820 C CA . PRO A 1 102 ? -4.924 0.242 15.268 1.00 91.25 102 PRO A CA 1
ATOM 821 C C . PRO A 1 102 ? -4.203 0.416 16.615 1.00 91.25 102 PRO A C 1
ATOM 823 O O . PRO A 1 102 ? -4.599 1.244 17.433 1.00 91.25 102 PRO A O 1
ATOM 826 N N . PHE A 1 103 ? -3.126 -0.336 16.873 1.00 93.62 103 PHE A N 1
ATOM 827 C CA . PHE A 1 103 ? -2.389 -0.258 18.128 1.00 93.62 103 PHE A CA 1
ATOM 828 C C . PHE A 1 103 ? -1.357 0.875 18.135 1.00 93.62 103 PHE A C 1
ATOM 830 O O . PHE A 1 103 ? -1.010 1.358 19.218 1.00 93.62 103 PHE A O 1
ATOM 837 N N . SER A 1 104 ? -0.898 1.344 16.969 1.00 92.31 104 SER A N 1
ATOM 838 C CA . SER A 1 104 ? 0.111 2.410 16.849 1.00 92.31 104 SER A CA 1
ATOM 839 C C . SER A 1 104 ? -0.446 3.800 16.541 1.00 92.31 104 SER A C 1
ATOM 841 O O . SER A 1 104 ? 0.299 4.770 16.661 1.00 92.31 104 SER A O 1
ATOM 843 N N . VAL A 1 105 ? -1.737 3.933 16.221 1.00 91.31 105 VAL A N 1
ATOM 844 C CA . VAL A 1 105 ? -2.338 5.243 15.912 1.00 91.31 105 VAL A CA 1
ATOM 845 C C . VAL A 1 105 ? -2.359 6.195 17.105 1.00 91.31 105 VAL A C 1
ATOM 847 O O . VAL A 1 105 ? -2.489 5.767 18.256 1.00 91.31 105 VAL A O 1
ATOM 850 N N . ASP A 1 106 ? -2.288 7.492 16.822 1.00 92.94 106 ASP A N 1
ATOM 851 C CA . ASP A 1 106 ? -2.536 8.540 17.808 1.00 92.94 106 ASP A CA 1
ATOM 852 C C . ASP A 1 106 ? -4.045 8.704 18.034 1.00 92.94 106 ASP A C 1
ATOM 854 O O . ASP A 1 106 ? -4.788 9.055 17.114 1.00 92.94 106 ASP A O 1
ATOM 858 N N . THR A 1 107 ? -4.493 8.452 19.265 1.00 91.75 107 THR A N 1
ATOM 859 C CA . THR A 1 107 ? -5.905 8.506 19.661 1.00 91.75 107 THR A CA 1
ATOM 860 C C . THR A 1 107 ? -6.511 9.896 19.512 1.00 91.75 107 THR A C 1
ATOM 862 O O . THR A 1 107 ? -7.708 9.985 19.271 1.00 91.75 107 THR A O 1
ATOM 865 N N . GLU A 1 108 ? -5.717 10.968 19.593 1.00 91.25 108 GLU A N 1
ATOM 866 C CA . GLU A 1 108 ? -6.225 12.338 19.416 1.00 91.25 108 GLU A CA 1
ATOM 867 C C . GLU A 1 108 ? -6.564 12.650 17.950 1.00 91.25 108 GLU A C 1
ATOM 869 O O . GLU A 1 108 ? -7.382 13.524 17.667 1.00 91.25 108 GLU A O 1
ATOM 874 N N . THR A 1 109 ? -5.969 11.909 17.009 1.00 88.06 109 THR A N 1
ATOM 875 C CA . THR A 1 109 ? -6.151 12.113 15.559 1.00 88.06 109 THR A CA 1
ATOM 876 C C . THR A 1 109 ? -7.249 11.246 14.942 1.00 88.06 109 THR A C 1
ATOM 878 O O . THR A 1 109 ? -7.643 11.457 13.794 1.00 88.06 109 THR A O 1
ATOM 881 N N . VAL A 1 110 ? -7.745 10.261 15.692 1.00 88.19 110 VAL A N 1
ATOM 882 C CA . VAL A 1 110 ? -8.822 9.354 15.277 1.00 88.19 110 VAL A CA 1
ATOM 883 C C . VAL A 1 110 ? -10.183 10.065 15.419 1.00 88.19 110 VAL A C 1
ATOM 885 O O . VAL A 1 110 ? -10.338 10.868 16.345 1.00 88.19 110 VAL A O 1
ATOM 888 N N . PRO A 1 111 ? -11.183 9.783 14.550 1.00 88.50 111 PRO A N 1
ATOM 889 C CA . PRO A 1 111 ? -12.539 10.319 14.698 1.00 88.50 111 PRO A CA 1
ATOM 890 C C . PRO A 1 111 ? -13.103 10.103 16.106 1.00 88.50 111 PRO A C 1
ATOM 892 O O . PRO A 1 111 ? -12.901 9.038 16.691 1.00 88.50 111 PRO A O 1
ATOM 895 N N . GLY A 1 112 ? -13.798 11.106 16.652 1.00 90.94 112 GLY A N 1
ATOM 896 C CA . GLY A 1 112 ? -14.218 11.143 18.060 1.00 90.94 112 GLY A CA 1
ATOM 897 C C . GLY A 1 112 ? -14.996 9.901 18.506 1.00 90.94 112 GLY A C 1
ATOM 898 O O . GLY A 1 112 ? -14.770 9.379 19.594 1.00 90.94 112 GLY A O 1
ATOM 899 N N . GLU A 1 113 ? -15.848 9.381 17.628 1.00 90.12 113 GLU A N 1
ATOM 900 C CA . GLU A 1 113 ? -16.641 8.169 17.822 1.00 90.12 113 GLU A CA 1
ATOM 901 C C . GLU A 1 113 ? -15.802 6.892 18.001 1.00 90.12 113 GLU A C 1
ATOM 903 O O . GLU A 1 113 ? -16.241 5.954 18.657 1.00 90.12 113 GLU A O 1
ATOM 908 N N . LEU A 1 114 ? -14.580 6.856 17.465 1.00 90.19 114 LEU A N 1
ATOM 909 C CA . LEU A 1 114 ? -13.680 5.704 17.530 1.00 90.19 114 LEU A CA 1
ATOM 910 C C . LEU A 1 114 ? -12.677 5.798 18.686 1.00 90.19 114 LEU A C 1
ATOM 912 O O . LEU A 1 114 ? -12.077 4.790 19.048 1.00 90.19 114 LEU A O 1
ATOM 916 N N . GLN A 1 115 ? -12.464 6.978 19.277 1.00 93.50 115 GLN A N 1
ATOM 917 C CA . GLN A 1 115 ? -11.364 7.195 20.226 1.00 93.50 115 GLN A CA 1
ATOM 918 C C . GLN A 1 115 ? -11.427 6.256 21.436 1.00 93.50 115 GLN A C 1
ATOM 920 O O . GLN A 1 115 ? -10.419 5.641 21.780 1.00 93.50 115 GLN A O 1
ATOM 925 N N . LEU A 1 116 ? -12.605 6.099 22.050 1.00 94.56 116 LEU A N 1
ATOM 926 C CA . LEU A 1 116 ? -12.781 5.230 23.221 1.00 94.56 116 LEU A CA 1
ATOM 927 C C . LEU A 1 116 ? -12.557 3.751 22.874 1.00 94.56 116 LEU A C 1
ATOM 929 O O . LEU A 1 116 ? -11.805 3.068 23.566 1.00 94.56 116 LEU A O 1
ATOM 933 N N . GLU A 1 117 ? -13.118 3.283 21.758 1.00 94.06 117 GLU A N 1
ATOM 934 C CA . GLU A 1 117 ? -12.922 1.915 21.258 1.00 94.06 117 GLU A CA 1
ATOM 935 C C . GLU A 1 117 ? -11.451 1.619 20.956 1.00 94.06 117 GLU A C 1
ATOM 937 O O . GLU A 1 117 ? -10.928 0.564 21.317 1.00 94.06 117 GLU A O 1
ATOM 942 N N . ILE A 1 118 ? -10.750 2.566 20.331 1.00 93.19 118 ILE A N 1
ATOM 943 C CA . ILE A 1 118 ? -9.325 2.430 20.030 1.00 93.19 118 ILE A CA 1
ATOM 944 C C . ILE A 1 118 ? -8.484 2.437 21.306 1.00 93.19 118 ILE A C 1
ATOM 946 O O . ILE A 1 118 ? -7.512 1.686 21.379 1.00 93.19 118 ILE A O 1
ATOM 950 N N . ILE A 1 119 ? -8.844 3.215 22.331 1.00 94.94 119 ILE A N 1
ATOM 951 C CA . ILE A 1 119 ? -8.175 3.169 23.640 1.00 94.94 119 ILE A CA 1
ATOM 952 C C . ILE A 1 119 ? -8.336 1.783 24.278 1.00 94.94 119 ILE A C 1
ATOM 954 O O . ILE A 1 119 ? -7.342 1.198 24.719 1.00 94.94 119 ILE A O 1
ATOM 958 N N . GLU A 1 120 ? -9.549 1.225 24.286 1.00 95.19 120 GLU A N 1
ATOM 959 C CA . GLU A 1 120 ? -9.795 -0.130 24.793 1.00 95.19 120 GLU A CA 1
ATOM 960 C C . GLU A 1 120 ? -8.990 -1.179 24.018 1.00 95.19 120 GLU A C 1
ATOM 962 O O . GLU A 1 120 ? -8.288 -2.008 24.611 1.00 95.19 120 GLU A O 1
ATOM 967 N N . LEU A 1 121 ? -9.022 -1.100 22.685 1.00 93.69 121 LEU A N 1
ATOM 968 C CA . LEU A 1 121 ? -8.297 -2.008 21.805 1.00 93.69 121 LEU A CA 1
ATOM 969 C C . LEU A 1 121 ? -6.781 -1.923 22.048 1.00 93.69 121 LEU A C 1
ATOM 971 O O . LEU A 1 121 ? -6.122 -2.947 22.241 1.00 93.69 121 LEU A O 1
ATOM 975 N N . LYS A 1 122 ? -6.227 -0.704 22.134 1.00 93.75 122 LYS A N 1
ATOM 976 C CA . LYS A 1 122 ? -4.805 -0.429 22.410 1.00 93.75 122 LYS A CA 1
ATOM 977 C C . LYS A 1 122 ? -4.345 -0.955 23.762 1.00 93.75 122 LYS A C 1
ATOM 979 O O . LYS A 1 122 ? -3.182 -1.346 23.887 1.00 93.75 122 LYS A O 1
ATOM 984 N N . CYS A 1 123 ? -5.204 -0.967 24.772 1.00 94.75 123 CYS A N 1
ATOM 985 C CA . CYS A 1 123 ? -4.861 -1.455 26.107 1.00 94.75 123 CYS A CA 1
ATOM 986 C C . CYS A 1 123 ? -5.023 -2.977 26.250 1.00 94.75 123 CYS A C 1
ATOM 988 O O . CYS A 1 123 ? -4.449 -3.570 27.163 1.00 94.75 123 CYS A O 1
ATOM 990 N N . SER A 1 124 ? -5.730 -3.636 25.330 1.00 95.56 124 SER A N 1
ATOM 991 C CA . SER A 1 124 ? -5.967 -5.077 25.390 1.00 95.56 124 SER A CA 1
ATOM 992 C C . SER A 1 124 ? -4.771 -5.902 24.901 1.00 95.56 124 SER A C 1
ATOM 994 O O . SER A 1 124 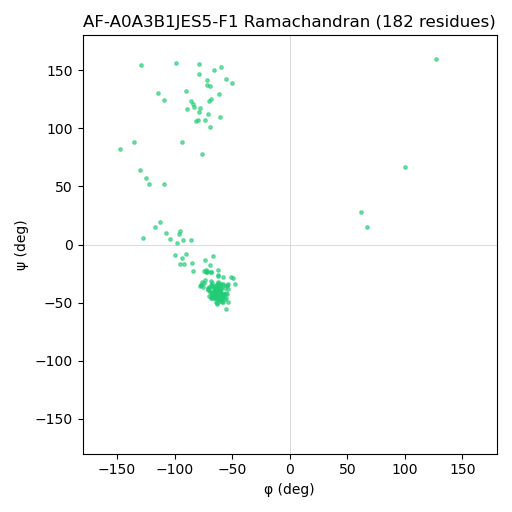? -4.502 -6.026 23.703 1.00 95.56 124 SER A O 1
ATOM 996 N N . THR A 1 125 ? -4.071 -6.552 25.836 1.00 95.62 125 THR A N 1
ATOM 997 C CA . THR A 1 125 ? -3.018 -7.532 25.512 1.00 95.62 125 THR A CA 1
ATOM 998 C C . THR A 1 125 ? -3.566 -8.695 24.684 1.00 95.62 125 THR A C 1
ATOM 1000 O O . THR A 1 125 ? -2.906 -9.135 23.749 1.00 95.62 125 THR A O 1
ATOM 1003 N N . ALA A 1 126 ? -4.789 -9.154 24.967 1.00 95.56 126 ALA A N 1
ATOM 1004 C CA . ALA A 1 126 ? -5.422 -10.238 24.218 1.00 95.56 126 ALA A CA 1
ATOM 1005 C C . ALA A 1 126 ? -5.635 -9.870 22.739 1.00 95.56 126 ALA A C 1
ATOM 1007 O O . ALA A 1 126 ? -5.358 -10.684 21.861 1.00 95.56 126 ALA A O 1
ATOM 1008 N N . MET A 1 127 ? -6.072 -8.636 22.453 1.00 94.94 127 MET A N 1
ATOM 1009 C CA . MET A 1 127 ? -6.270 -8.175 21.073 1.00 94.94 127 MET A CA 1
ATOM 1010 C C . MET A 1 127 ? -4.944 -7.972 20.338 1.00 94.94 127 MET A C 1
ATOM 1012 O O . MET A 1 127 ? -4.837 -8.351 19.175 1.00 94.94 127 MET A O 1
ATOM 1016 N N . LYS A 1 128 ? -3.904 -7.476 21.022 1.00 95.62 128 LYS A N 1
ATOM 1017 C CA . LYS A 1 128 ? -2.544 -7.405 20.456 1.00 95.62 128 LYS A CA 1
ATOM 1018 C C . LYS A 1 128 ? -2.000 -8.779 20.079 1.00 95.62 128 LYS A C 1
ATOM 1020 O O . LYS A 1 128 ? -1.375 -8.919 19.032 1.00 95.62 128 LYS A O 1
ATOM 1025 N N . THR A 1 129 ? -2.213 -9.782 20.929 1.00 96.06 129 THR A N 1
ATOM 1026 C CA . THR A 1 129 ? -1.789 -11.158 20.648 1.00 96.06 129 THR A CA 1
ATOM 1027 C C . THR A 1 129 ? -2.535 -11.712 19.439 1.00 96.06 129 THR A C 1
ATOM 1029 O O . THR A 1 129 ? -1.888 -12.142 18.490 1.00 96.06 129 THR A O 1
ATOM 1032 N N . LYS A 1 130 ? -3.871 -11.585 19.404 1.00 95.00 130 LYS A N 1
ATOM 1033 C CA . LYS A 1 130 ? -4.682 -11.996 18.247 1.00 95.00 130 LYS A CA 1
ATOM 1034 C C . LYS A 1 130 ? -4.204 -11.355 16.941 1.00 95.00 130 LYS A C 1
ATOM 1036 O O . LYS A 1 130 ? -3.963 -12.069 15.978 1.00 95.00 130 LYS A O 1
ATOM 1041 N N . HIS A 1 131 ? -4.006 -10.034 16.918 1.00 93.81 131 HIS A N 1
ATOM 1042 C CA . HIS A 1 131 ? -3.542 -9.307 15.724 1.00 93.81 131 HIS A CA 1
ATOM 1043 C C . HIS A 1 131 ? -2.192 -9.809 15.193 1.00 93.81 131 HIS A C 1
ATOM 1045 O O . HIS A 1 131 ? -1.988 -9.844 13.984 1.00 93.81 131 HIS A O 1
ATOM 1051 N N . ARG A 1 132 ? -1.287 -10.247 16.077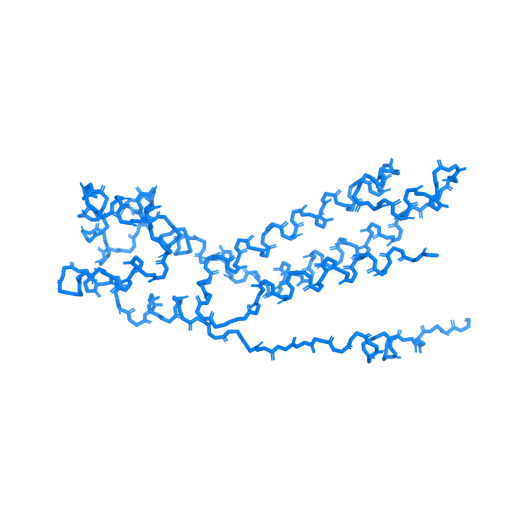 1.00 93.88 132 ARG A N 1
ATOM 1052 C CA . ARG A 1 132 ? 0.009 -10.826 15.681 1.00 93.88 132 ARG A CA 1
ATOM 1053 C C . ARG A 1 132 ? -0.099 -12.254 15.160 1.00 93.88 132 ARG A C 1
ATOM 1055 O O . ARG A 1 132 ? 0.724 -12.660 14.344 1.00 93.88 132 ARG A O 1
ATOM 1062 N N . GLU A 1 133 ? -1.047 -13.022 15.681 1.00 94.75 133 GLU A N 1
ATOM 1063 C CA . GLU A 1 133 ? -1.165 -14.459 15.422 1.00 94.75 133 GLU A CA 1
ATOM 1064 C C . GLU A 1 133 ? -2.079 -14.788 14.239 1.00 94.75 133 GLU A C 1
ATOM 1066 O O . GLU A 1 133 ? -2.006 -15.901 13.717 1.00 94.75 133 GLU A O 1
ATOM 1071 N N . MET A 1 134 ? -2.917 -13.847 13.791 1.00 93.44 134 MET A N 1
ATOM 1072 C CA . MET A 1 134 ? -3.912 -14.098 12.749 1.00 93.44 134 MET A CA 1
ATOM 1073 C C . MET A 1 134 ? -3.880 -13.067 11.612 1.00 93.44 134 MET A C 1
ATOM 1075 O O . MET A 1 134 ? -3.466 -11.924 11.817 1.00 93.44 134 MET A O 1
ATOM 1079 N N . PRO A 1 135 ? -4.337 -13.430 10.398 1.00 89.94 135 PRO A N 1
ATOM 1080 C CA . PRO A 1 135 ? -4.489 -12.479 9.305 1.00 89.94 135 PRO A CA 1
ATOM 1081 C C . PRO A 1 135 ? -5.369 -11.289 9.702 1.00 89.94 135 PRO A C 1
ATOM 1083 O O . PRO A 1 135 ? -6.394 -11.454 10.360 1.00 89.94 135 PRO A O 1
ATOM 1086 N N . LEU A 1 136 ? -5.017 -10.089 9.233 1.00 88.31 136 LEU A N 1
ATOM 1087 C CA . LEU A 1 136 ? -5.694 -8.846 9.622 1.00 88.31 136 LEU A CA 1
ATOM 1088 C C .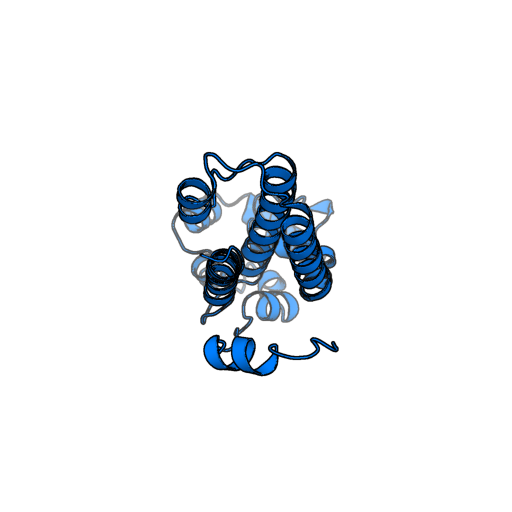 LEU A 1 136 ? -7.217 -8.880 9.390 1.00 88.31 136 LEU A C 1
ATOM 1090 O O . LEU A 1 136 ? -7.980 -8.358 10.198 1.00 88.31 136 LEU A O 1
ATOM 1094 N N . LEU A 1 137 ? -7.680 -9.531 8.317 1.00 85.06 137 LEU A N 1
ATOM 1095 C CA . LEU A 1 137 ? -9.113 -9.690 8.060 1.00 85.06 137 LEU A CA 1
ATOM 1096 C C . LEU A 1 137 ? -9.795 -10.563 9.125 1.00 85.06 137 LEU A C 1
ATOM 1098 O O . LEU A 1 137 ? -10.867 -10.205 9.608 1.00 85.06 137 LEU A O 1
ATOM 1102 N N . GLU A 1 138 ? -9.173 -11.679 9.503 1.00 88.69 138 GLU A N 1
ATOM 1103 C CA . GLU A 1 138 ? -9.683 -12.576 10.546 1.00 88.69 138 GLU A CA 1
ATOM 1104 C C . GLU A 1 138 ? -9.670 -11.894 11.916 1.00 88.69 138 GLU A C 1
ATOM 1106 O O . GLU A 1 138 ? -10.608 -12.058 12.695 1.00 88.69 138 GLU A O 1
ATOM 1111 N N . PHE A 1 139 ? -8.664 -11.054 12.180 1.00 91.50 139 PHE A N 1
ATOM 1112 C CA . PHE A 1 139 ? -8.608 -10.229 13.384 1.00 91.50 139 PHE A CA 1
ATOM 1113 C C . PHE A 1 139 ? -9.860 -9.360 13.517 1.00 91.50 139 PHE A C 1
ATOM 1115 O O . PHE A 1 139 ? -10.577 -9.496 14.510 1.00 91.50 139 PHE A O 1
ATOM 1122 N N . TYR A 1 140 ? -10.182 -8.554 12.497 1.00 88.00 140 TYR A N 1
ATOM 1123 C CA . TYR A 1 140 ? -11.389 -7.719 12.508 1.00 88.00 140 TYR A CA 1
ATOM 1124 C C . TYR A 1 140 ? -12.679 -8.543 12.558 1.00 88.00 140 TYR A C 1
ATOM 1126 O O . TYR A 1 140 ? -13.643 -8.123 13.188 1.00 88.00 140 TYR A O 1
ATOM 1134 N N . GLN A 1 141 ? -12.720 -9.727 11.940 1.00 85.69 141 GLN A N 1
ATOM 1135 C CA . GLN A 1 141 ? -13.875 -10.629 12.038 1.00 85.69 141 GLN A CA 1
ATOM 1136 C C . GLN A 1 141 ? -14.062 -11.221 13.444 1.00 85.69 141 G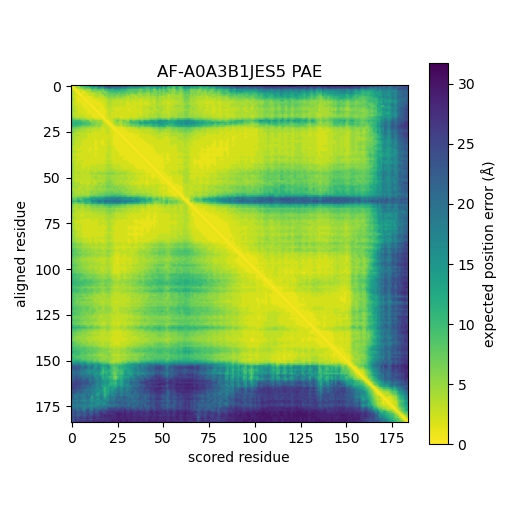LN A C 1
ATOM 1138 O O . GLN A 1 141 ? -15.177 -11.610 13.784 1.00 85.69 141 GLN A O 1
ATOM 1143 N N . SER A 1 142 ? -12.996 -11.281 14.248 1.00 90.06 142 SER A N 1
ATOM 1144 C CA . SER A 1 142 ? -13.007 -11.833 15.607 1.00 90.06 142 SER A CA 1
ATOM 1145 C C . SER A 1 142 ? -13.324 -10.817 16.711 1.00 90.06 142 SER A C 1
ATOM 1147 O O . SER A 1 142 ? -13.454 -11.223 17.870 1.00 90.06 142 SER A O 1
ATOM 1149 N N . LEU A 1 143 ? -13.387 -9.519 16.383 1.00 90.25 143 LEU A N 1
ATOM 1150 C CA . LEU A 1 143 ? -13.725 -8.474 17.350 1.00 90.25 143 LEU A CA 1
ATOM 1151 C C . LEU A 1 143 ? -15.209 -8.550 17.718 1.00 90.25 143 LEU A C 1
ATOM 1153 O O . LEU A 1 143 ? -16.068 -8.802 16.870 1.00 90.25 143 LEU A O 1
ATOM 1157 N N . ASP A 1 144 ? -15.499 -8.303 18.993 1.00 90.81 144 ASP A N 1
ATOM 1158 C CA . ASP A 1 144 ? -16.867 -8.224 19.488 1.00 90.81 144 ASP A CA 1
ATOM 1159 C C . ASP A 1 144 ? -17.544 -6.953 18.953 1.00 90.81 144 ASP A C 1
ATOM 1161 O O . ASP A 1 144 ? -17.051 -5.839 19.130 1.00 90.81 144 ASP A O 1
ATOM 1165 N N . ARG A 1 145 ? -18.678 -7.123 18.273 1.00 88.25 145 ARG A N 1
ATOM 1166 C CA . ARG A 1 145 ? -19.429 -6.019 17.662 1.00 88.25 145 ARG A CA 1
ATOM 1167 C C . ARG A 1 145 ? -20.156 -5.161 18.686 1.00 88.25 145 ARG A C 1
ATOM 1169 O O . ARG A 1 145 ? -20.453 -4.013 18.377 1.00 88.25 145 ARG A O 1
ATOM 1176 N N . GLU A 1 146 ? -20.459 -5.711 19.858 1.00 89.25 146 GLU A N 1
ATOM 1177 C CA . GLU A 1 146 ? -21.065 -4.956 20.952 1.00 89.25 146 GLU A CA 1
ATOM 1178 C C . GLU A 1 146 ? -20.021 -4.088 21.655 1.00 89.25 146 GLU A C 1
ATOM 1180 O O . GLU A 1 146 ? -20.328 -2.965 22.048 1.00 89.25 146 GLU A O 1
ATOM 1185 N N . GLN A 1 147 ? -18.778 -4.574 21.750 1.00 89.56 147 GLN A N 1
ATOM 1186 C CA . GLN A 1 147 ? -17.668 -3.814 22.325 1.00 89.56 147 GLN A CA 1
ATOM 1187 C C . GLN A 1 147 ? -17.103 -2.763 21.358 1.00 89.56 147 GLN A C 1
ATOM 1189 O O . GLN A 1 147 ? -16.706 -1.685 21.791 1.00 89.56 147 GLN A O 1
ATOM 1194 N N . PHE A 1 148 ? -17.068 -3.062 20.056 1.00 89.62 148 PHE A N 1
ATOM 1195 C CA . PHE A 1 148 ? -16.455 -2.196 19.044 1.00 89.62 148 PHE A CA 1
ATOM 1196 C C . PHE A 1 148 ? -17.423 -1.767 17.922 1.00 89.62 148 PHE A C 1
ATOM 1198 O O . PHE A 1 148 ? -17.131 -1.980 16.740 1.00 89.62 148 PHE A O 1
ATOM 1205 N N . PRO A 1 149 ? -18.608 -1.211 18.235 1.00 89.31 149 PRO A N 1
ATOM 1206 C CA . PRO A 1 149 ? -19.631 -0.917 17.234 1.00 89.31 149 PRO A CA 1
ATOM 1207 C C . PRO A 1 149 ? -19.177 0.092 16.168 1.00 89.31 149 PRO A C 1
ATOM 1209 O O . PRO A 1 149 ? -19.535 -0.062 14.996 1.00 89.31 149 PRO A O 1
ATOM 1212 N N . ASN A 1 150 ? -18.368 1.094 16.525 1.00 86.81 150 ASN A N 1
ATOM 1213 C CA . ASN A 1 150 ? -17.918 2.129 15.593 1.00 86.81 150 ASN A CA 1
ATOM 1214 C C . ASN A 1 150 ? -16.861 1.600 14.610 1.00 86.81 150 ASN A C 1
ATOM 1216 O O . ASN A 1 150 ? -16.863 2.008 13.446 1.00 86.81 150 ASN A O 1
ATOM 1220 N N . LEU A 1 151 ? -16.037 0.618 15.005 1.00 81.19 151 LEU A N 1
ATOM 1221 C CA . LEU A 1 151 ? -15.153 -0.108 14.075 1.00 81.19 151 LEU A CA 1
ATOM 1222 C C . LEU A 1 151 ? -15.920 -0.888 12.992 1.00 81.19 151 LEU A C 1
ATOM 1224 O O . LEU A 1 151 ? -15.378 -1.176 11.925 1.00 81.19 151 LEU A O 1
ATOM 1228 N N . PHE A 1 152 ? -17.188 -1.221 13.222 1.00 78.25 152 PHE A N 1
ATOM 1229 C CA . PHE A 1 152 ? -18.019 -1.931 12.247 1.00 78.25 152 PHE A CA 1
ATOM 1230 C C . PHE A 1 152 ? -19.033 -1.047 11.526 1.00 78.25 152 PHE A C 1
ATOM 1232 O O . PHE A 1 152 ? -19.815 -1.564 10.723 1.00 78.25 152 PHE A O 1
ATOM 1239 N N . ALA A 1 153 ? -19.015 0.265 11.763 1.00 75.06 153 ALA A N 1
ATOM 1240 C CA . ALA A 1 153 ? -19.875 1.198 11.054 1.00 75.06 153 ALA A CA 1
ATOM 1241 C C . ALA A 1 153 ? -19.623 1.150 9.532 1.00 75.06 153 ALA A C 1
ATOM 1243 O O . ALA A 1 153 ? -18.524 0.832 9.063 1.00 75.06 153 ALA A O 1
ATOM 1244 N N . ASN A 1 154 ? -20.656 1.495 8.752 1.00 59.47 154 ASN A N 1
ATOM 1245 C CA . ASN A 1 154 ? -20.719 1.312 7.291 1.00 59.47 154 ASN A CA 1
ATOM 1246 C C . ASN A 1 154 ? -19.467 1.790 6.531 1.00 59.47 154 ASN A C 1
ATOM 1248 O O . ASN A 1 154 ? -19.072 1.171 5.544 1.00 59.47 154 ASN A O 1
ATOM 1252 N N . ASN A 1 155 ? -18.819 2.857 7.002 1.00 57.41 155 ASN A N 1
ATOM 1253 C CA . ASN A 1 155 ? -17.642 3.427 6.353 1.00 57.41 155 ASN A CA 1
ATOM 1254 C C . ASN A 1 155 ? -16.413 2.516 6.480 1.00 57.41 155 ASN A C 1
ATOM 1256 O O . ASN A 1 155 ? -15.736 2.272 5.487 1.00 57.41 155 ASN A O 1
ATOM 1260 N N . LEU A 1 156 ? -16.144 1.949 7.660 1.00 61.06 156 LEU A N 1
ATOM 1261 C CA . LEU A 1 156 ? -14.960 1.110 7.862 1.00 61.06 156 LEU A CA 1
ATOM 1262 C C . LEU A 1 156 ? -15.159 -0.290 7.266 1.00 61.06 156 LEU A C 1
ATOM 1264 O O . LEU A 1 156 ? -14.242 -0.855 6.670 1.00 61.06 156 LEU A O 1
ATOM 1268 N N . GLN A 1 157 ? -16.387 -0.815 7.318 1.00 58.34 157 GLN A N 1
ATOM 1269 C CA . GLN A 1 157 ? -16.730 -2.098 6.701 1.00 58.34 157 GLN A CA 1
ATOM 1270 C C . GLN A 1 157 ? -16.591 -2.076 5.167 1.00 58.34 157 GLN A C 1
ATOM 1272 O O . GLN A 1 157 ? -16.124 -3.055 4.581 1.00 58.34 157 GLN A O 1
ATOM 1277 N N . ALA A 1 158 ? -16.979 -0.976 4.513 1.00 55.03 158 ALA A N 1
ATOM 1278 C CA . ALA A 1 158 ? -16.813 -0.806 3.070 1.00 55.03 158 ALA A CA 1
ATOM 1279 C C . ALA A 1 158 ? -15.328 -0.735 2.674 1.00 55.03 158 ALA A C 1
ATOM 1281 O O . ALA A 1 158 ? -14.912 -1.353 1.694 1.00 55.03 158 ALA A O 1
ATOM 1282 N N . VAL A 1 159 ? -14.518 -0.051 3.486 1.00 56.16 159 VAL A N 1
ATOM 1283 C CA . VAL A 1 159 ? -13.066 0.095 3.307 1.00 56.16 159 VAL A CA 1
ATOM 1284 C C . VAL A 1 159 ? -12.343 -1.249 3.533 1.00 56.16 159 VAL A C 1
ATOM 1286 O O . VAL A 1 159 ? -11.417 -1.589 2.800 1.00 56.16 159 VAL A O 1
ATOM 1289 N N . LEU A 1 160 ? -12.822 -2.096 4.452 1.00 55.44 160 LEU A N 1
ATOM 1290 C CA . LEU A 1 160 ? -12.315 -3.462 4.656 1.00 55.44 160 LEU A CA 1
ATOM 1291 C C . LEU A 1 160 ? -12.632 -4.431 3.494 1.00 55.44 160 LEU A C 1
ATOM 1293 O O . LEU A 1 160 ? -11.946 -5.439 3.345 1.00 55.44 160 LEU A O 1
ATOM 1297 N N . ARG A 1 161 ? -13.665 -4.176 2.677 1.00 52.91 161 ARG A N 1
ATOM 1298 C CA . ARG A 1 161 ? -14.209 -5.144 1.701 1.00 52.91 161 ARG A CA 1
ATOM 1299 C C . ARG A 1 161 ? -14.244 -4.594 0.274 1.00 52.91 161 ARG A C 1
ATOM 1301 O O . ARG A 1 161 ? -15.297 -4.593 -0.361 1.00 52.91 161 ARG A O 1
ATOM 1308 N N . LEU A 1 162 ? -13.111 -4.171 -0.284 1.00 53.50 162 LEU A N 1
ATOM 1309 C CA . LEU A 1 162 ? -13.059 -3.961 -1.733 1.00 53.50 162 LEU A CA 1
ATOM 1310 C C . LEU A 1 162 ? -12.889 -5.301 -2.454 1.00 53.50 162 LEU A C 1
ATOM 1312 O O . LEU A 1 162 ? -11.854 -5.957 -2.364 1.00 53.50 162 LEU A O 1
ATOM 1316 N N . ALA A 1 163 ? -13.914 -5.697 -3.208 1.00 42.41 163 ALA A N 1
ATOM 1317 C CA . ALA A 1 163 ? -13.787 -6.746 -4.207 1.00 42.41 163 ALA A CA 1
ATOM 1318 C C . ALA A 1 163 ? -13.003 -6.184 -5.400 1.00 42.41 163 ALA A C 1
ATOM 1320 O O . ALA A 1 163 ? -13.529 -5.376 -6.166 1.00 42.41 163 ALA A O 1
ATOM 1321 N N . THR A 1 164 ? -11.747 -6.593 -5.576 1.00 47.03 164 THR A N 1
ATOM 1322 C CA . THR A 1 164 ? -11.031 -6.291 -6.815 1.00 47.03 164 THR A CA 1
ATOM 1323 C C . THR A 1 164 ? -11.402 -7.341 -7.856 1.00 47.03 164 THR A C 1
ATOM 1325 O O . THR A 1 164 ? -11.271 -8.548 -7.644 1.00 47.03 164 THR A O 1
ATOM 1328 N N . THR A 1 165 ? -11.962 -6.896 -8.983 1.00 43.84 165 THR A N 1
ATOM 1329 C CA . THR A 1 165 ? -12.343 -7.794 -10.078 1.00 43.84 165 THR A CA 1
ATOM 1330 C C . THR A 1 165 ? -11.096 -8.499 -10.609 1.00 43.84 165 THR A C 1
ATOM 1332 O O . THR A 1 165 ? -10.102 -7.841 -10.925 1.00 43.84 165 THR A O 1
ATOM 1335 N N . SER A 1 166 ? -11.145 -9.826 -10.724 1.00 44.25 166 SER A N 1
ATOM 1336 C CA . SER A 1 166 ? -10.132 -10.626 -11.416 1.00 44.25 166 SER A CA 1
ATOM 1337 C C . SER A 1 166 ? -10.074 -10.186 -12.876 1.00 44.25 166 SER A C 1
ATOM 1339 O O . SER A 1 166 ? -11.027 -10.405 -13.622 1.00 44.25 166 SER A O 1
ATOM 1341 N N . LEU A 1 167 ? -8.992 -9.520 -13.267 1.00 45.25 167 LEU A N 1
ATOM 1342 C CA . LEU A 1 167 ? -8.830 -8.979 -14.611 1.00 45.25 167 LEU A CA 1
ATOM 1343 C C . LEU A 1 167 ? -7.418 -9.307 -15.081 1.00 45.25 167 LEU A C 1
ATOM 1345 O O . LEU A 1 167 ? -6.491 -8.539 -14.850 1.00 45.25 167 LEU A O 1
ATOM 1349 N N . GLU A 1 168 ? -7.212 -10.468 -15.688 1.00 48.19 168 GLU A N 1
ATOM 1350 C CA . GLU A 1 168 ? -5.924 -10.751 -16.320 1.00 48.19 168 GLU A CA 1
ATOM 1351 C C . GLU A 1 168 ? -5.808 -9.887 -17.586 1.00 48.19 168 GLU A C 1
ATOM 1353 O O . GLU A 1 168 ? -6.588 -10.079 -18.518 1.00 48.19 168 GLU A O 1
ATOM 1358 N N . PRO A 1 169 ? -4.904 -8.890 -17.642 1.00 50.38 169 PRO A N 1
ATOM 1359 C CA . PRO A 1 169 ? -4.732 -8.101 -18.849 1.00 50.38 169 PRO A CA 1
ATOM 1360 C C . PRO A 1 169 ? -4.113 -8.985 -19.936 1.00 50.38 169 PRO A C 1
ATOM 1362 O O . PRO A 1 169 ? -3.036 -9.555 -19.730 1.00 50.38 169 PRO A O 1
ATOM 1365 N N . ASP A 1 170 ? -4.760 -9.069 -21.101 1.00 55.34 170 ASP A N 1
ATOM 1366 C CA . ASP A 1 170 ? -4.182 -9.719 -22.278 1.00 55.34 170 ASP A CA 1
ATOM 1367 C C . ASP A 1 170 ? -3.020 -8.865 -22.804 1.00 55.34 170 ASP A C 1
ATOM 1369 O O . ASP A 1 170 ? -3.180 -7.825 -23.450 1.00 55.34 170 ASP A O 1
ATOM 1373 N N . ILE A 1 171 ? -1.808 -9.306 -22.474 1.00 49.56 171 ILE A N 1
ATOM 1374 C CA . ILE A 1 171 ? -0.573 -8.599 -22.808 1.00 49.56 171 ILE A CA 1
ATOM 1375 C C . ILE A 1 171 ? -0.326 -8.612 -24.318 1.00 49.56 171 ILE A C 1
ATOM 1377 O O . ILE A 1 171 ? 0.199 -7.636 -24.852 1.00 49.56 171 ILE A O 1
ATOM 1381 N N . ASN A 1 172 ? -0.716 -9.679 -25.017 1.00 51.12 172 ASN A N 1
ATOM 1382 C CA . ASN A 1 172 ? -0.531 -9.762 -26.462 1.00 51.12 172 ASN A CA 1
ATOM 1383 C C . ASN A 1 172 ? -1.448 -8.763 -27.162 1.00 51.12 172 ASN A C 1
ATOM 1385 O O . ASN A 1 172 ? -0.998 -8.049 -28.060 1.00 51.12 172 ASN A O 1
ATOM 1389 N N . GLN A 1 173 ? -2.685 -8.637 -26.678 1.00 50.16 173 GLN A N 1
ATOM 1390 C CA . GLN A 1 173 ? -3.630 -7.643 -27.162 1.00 50.16 173 GLN A CA 1
ATOM 1391 C C . GLN A 1 173 ? -3.127 -6.212 -26.902 1.00 50.16 173 GLN A C 1
ATOM 1393 O O . GLN A 1 173 ? -2.991 -5.438 -27.849 1.00 50.16 173 GLN A O 1
ATOM 1398 N N . LEU A 1 174 ? -2.715 -5.880 -25.673 1.00 48.66 174 LEU A N 1
ATOM 1399 C CA . LEU A 1 174 ? -2.212 -4.539 -25.323 1.00 48.66 174 LEU A CA 1
ATOM 1400 C C . LEU A 1 174 ? -0.937 -4.139 -26.088 1.00 48.66 174 LEU A C 1
ATOM 1402 O O . LEU A 1 174 ? -0.738 -2.967 -26.415 1.00 48.66 174 LEU A O 1
ATOM 1406 N N . VAL A 1 175 ? -0.053 -5.101 -26.372 1.00 51.59 175 VAL A N 1
ATOM 1407 C CA . VAL A 1 175 ? 1.157 -4.877 -27.180 1.00 51.59 175 VAL A CA 1
ATOM 1408 C C . VAL A 1 175 ? 0.812 -4.733 -28.666 1.00 51.59 175 VAL A C 1
ATOM 1410 O O . VAL A 1 175 ? 1.475 -3.958 -29.359 1.00 51.59 175 VAL A O 1
ATOM 1413 N N . SER A 1 176 ? -0.217 -5.435 -29.152 1.00 53.72 176 SER A N 1
ATOM 1414 C CA . SER A 1 176 ? -0.697 -5.324 -30.535 1.00 53.72 176 SER A CA 1
ATOM 1415 C C . SER A 1 176 ? -1.412 -3.995 -30.806 1.00 53.72 176 SER A C 1
ATOM 1417 O O . SER A 1 176 ? -1.143 -3.367 -31.825 1.00 53.72 176 SER A O 1
ATOM 1419 N N . GLU A 1 177 ? -2.211 -3.501 -29.856 1.00 51.31 177 GLU A N 1
ATOM 1420 C CA . GLU A 1 177 ? -2.967 -2.245 -29.971 1.00 51.31 177 GLU A CA 1
ATOM 1421 C C . GLU A 1 177 ? -2.074 -0.993 -29.890 1.00 51.31 177 GLU A C 1
ATOM 1423 O O . GLU A 1 177 ? -2.442 0.068 -30.388 1.00 51.31 177 GLU A O 1
ATOM 1428 N N . ARG A 1 178 ? -0.876 -1.090 -29.288 1.00 55.38 178 ARG A N 1
ATOM 1429 C CA . ARG A 1 178 ? 0.073 0.038 -29.171 1.00 55.38 178 ARG A CA 1
ATOM 1430 C C . ARG A 1 178 ? 1.185 0.066 -30.220 1.00 55.38 178 ARG A C 1
ATOM 1432 O O . ARG A 1 178 ? 2.038 0.958 -30.168 1.00 55.38 178 ARG A O 1
ATOM 1439 N N . ARG A 1 179 ? 1.228 -0.874 -31.168 1.00 45.19 179 ARG A N 1
ATOM 1440 C CA . ARG A 1 179 ? 2.185 -0.802 -32.280 1.00 45.19 179 ARG A CA 1
ATOM 1441 C C . ARG A 1 179 ? 1.573 -0.029 -33.449 1.00 45.19 179 ARG A C 1
ATOM 1443 O O . ARG A 1 179 ? 0.631 -0.492 -34.071 1.00 45.19 179 ARG A O 1
ATOM 1450 N N . CYS A 1 180 ? 2.217 1.105 -33.742 1.00 41.84 180 CYS A N 1
ATOM 1451 C CA . CYS A 1 180 ? 2.107 1.960 -34.934 1.00 41.84 180 CYS A CA 1
ATOM 1452 C C . CYS A 1 180 ? 1.248 3.234 -34.818 1.00 41.84 180 CYS A C 1
ATOM 1454 O O . CYS A 1 180 ? 0.308 3.421 -35.572 1.00 41.84 180 CYS A O 1
ATOM 1456 N N . ASN A 1 181 ? 1.711 4.187 -33.999 1.00 35.22 181 ASN A N 1
ATOM 1457 C CA . ASN A 1 181 ? 1.802 5.594 -34.429 1.00 35.22 181 ASN A CA 1
ATOM 1458 C C . ASN A 1 181 ? 3.285 5.970 -34.610 1.00 35.22 181 ASN A C 1
ATOM 1460 O O . ASN A 1 181 ? 3.788 6.914 -34.004 1.00 35.22 181 ASN A O 1
ATOM 1464 N N . ILE A 1 182 ? 4.020 5.164 -35.382 1.00 36.00 182 ILE A N 1
ATOM 1465 C CA . ILE A 1 182 ? 5.332 5.562 -35.898 1.00 36.00 182 ILE A CA 1
ATOM 1466 C C . ILE A 1 182 ? 5.048 6.139 -37.282 1.00 36.00 182 ILE A C 1
ATOM 1468 O O . ILE A 1 182 ? 4.999 5.404 -38.264 1.00 36.00 182 ILE A O 1
ATOM 1472 N N . SER A 1 183 ? 4.756 7.436 -37.330 1.00 33.78 183 SER A N 1
ATOM 1473 C CA . SER A 1 183 ? 4.807 8.189 -38.581 1.00 33.78 183 SER A CA 1
ATOM 1474 C C . SER A 1 183 ? 6.273 8.301 -39.005 1.00 33.78 183 SER A C 1
ATOM 1476 O O . SER A 1 183 ? 7.135 8.503 -38.147 1.00 33.78 183 SER A O 1
ATOM 1478 N N . HIS A 1 184 ? 6.502 8.092 -40.303 1.00 33.84 184 HIS A N 1
ATOM 1479 C CA . HIS A 1 184 ? 7.782 8.150 -41.014 1.00 33.84 184 HIS A CA 1
ATOM 1480 C C . HIS A 1 184 ? 8.685 9.327 -40.630 1.00 33.84 184 HIS A C 1
ATOM 1482 O O . HIS A 1 184 ? 8.150 10.434 -40.399 1.00 33.84 184 HIS A O 1
#